Protein AF-A0A8D8TX55-F1 (afdb_monomer_lite)

Organism: NCBI:txid428564

Structure (mmCIF, N/CA/C/O backbone):
data_AF-A0A8D8TX55-F1
#
_entry.id   AF-A0A8D8TX55-F1
#
loop_
_atom_site.group_PDB
_atom_site.id
_atom_site.type_symbol
_atom_site.la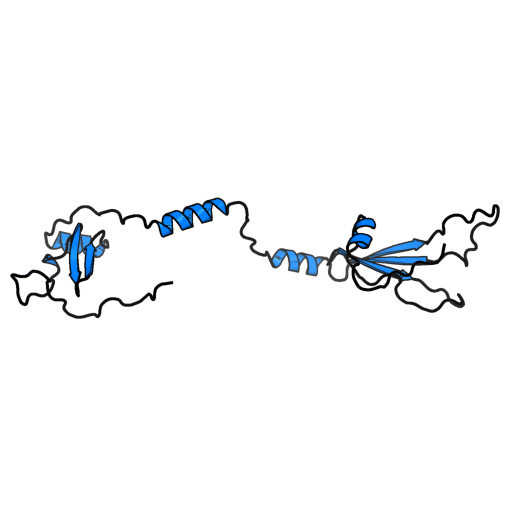bel_atom_id
_atom_site.label_alt_id
_atom_site.label_comp_id
_atom_site.label_asym_id
_atom_site.label_entity_id
_atom_site.label_seq_id
_atom_site.pdbx_PDB_ins_code
_atom_site.Cartn_x
_atom_site.Cartn_y
_atom_site.Cartn_z
_atom_site.occupancy
_atom_site.B_iso_or_equiv
_atom_site.auth_seq_id
_atom_site.auth_comp_id
_atom_site.auth_asym_id
_atom_site.auth_atom_id
_atom_site.pdbx_PDB_model_num
ATOM 1 N N . GLY A 1 1 ? -16.700 5.989 4.194 1.00 79.56 1 GLY A N 1
ATOM 2 C CA . GLY A 1 1 ? -16.398 5.216 5.415 1.00 79.56 1 GLY A CA 1
ATOM 3 C C . GLY A 1 1 ? -17.090 5.863 6.595 1.00 79.56 1 GLY A C 1
ATOM 4 O O . GLY A 1 1 ? -17.276 7.074 6.566 1.00 79.56 1 GLY A O 1
ATOM 5 N N . PHE A 1 2 ? -17.504 5.079 7.589 1.00 86.25 2 PHE A N 1
ATOM 6 C CA . PHE A 1 2 ? -18.161 5.598 8.792 1.00 86.25 2 PHE A CA 1
ATOM 7 C C . PHE A 1 2 ? -17.145 6.231 9.746 1.00 86.25 2 PHE A C 1
ATOM 9 O O . PHE A 1 2 ? -16.002 5.779 9.823 1.00 86.25 2 PHE A O 1
ATOM 16 N N . LYS A 1 3 ? -17.554 7.275 10.476 1.00 86.62 3 LYS A N 1
ATOM 17 C CA . LYS A 1 3 ? -16.728 7.840 11.549 1.00 86.62 3 LYS A CA 1
ATOM 18 C C . LYS A 1 3 ? -16.633 6.815 12.677 1.00 86.62 3 LYS A C 1
ATOM 20 O O . LYS A 1 3 ? -17.645 6.448 13.263 1.00 86.62 3 LYS A O 1
ATOM 25 N N . GLN A 1 4 ? -15.420 6.352 12.945 1.00 91.50 4 GLN A N 1
ATOM 26 C CA . GLN A 1 4 ? -15.113 5.412 14.019 1.00 91.50 4 GLN A CA 1
ATOM 27 C C . GLN A 1 4 ? -14.610 6.168 15.250 1.00 91.50 4 GLN A C 1
ATOM 29 O O . GLN A 1 4 ? -14.110 7.289 15.141 1.00 91.50 4 GLN A O 1
ATOM 34 N N . GLY A 1 5 ? -14.749 5.560 16.426 1.00 91.62 5 GLY A N 1
ATOM 35 C CA . GLY A 1 5 ? -14.304 6.143 17.686 1.00 91.62 5 GLY A CA 1
ATOM 36 C C . GLY A 1 5 ? -15.206 5.762 18.853 1.00 91.62 5 GLY A C 1
ATOM 37 O O . GLY A 1 5 ? -15.910 4.755 18.823 1.00 91.62 5 GLY A O 1
ATOM 38 N N . LYS A 1 6 ? -15.171 6.582 19.903 1.00 90.62 6 LYS A N 1
ATOM 39 C CA . LYS A 1 6 ? -15.904 6.356 21.150 1.00 90.62 6 LYS A CA 1
ATOM 40 C C . LYS A 1 6 ? -17.415 6.523 20.943 1.00 90.62 6 LYS A C 1
ATOM 42 O O . LYS A 1 6 ? -17.880 7.635 20.716 1.00 90.62 6 LYS A O 1
ATOM 47 N N . LEU A 1 7 ? -18.167 5.430 21.076 1.00 89.06 7 LEU A N 1
ATOM 48 C CA . LEU A 1 7 ? -19.631 5.430 20.936 1.00 89.06 7 LEU A CA 1
ATOM 49 C C . LEU A 1 7 ? -20.362 5.813 22.230 1.00 89.06 7 LEU A C 1
ATOM 51 O O . LEU A 1 7 ? -21.424 6.423 22.186 1.00 89.06 7 LEU A O 1
ATOM 55 N N . VAL A 1 8 ? -19.794 5.465 23.388 1.00 91.88 8 VAL A N 1
ATOM 56 C CA . VAL A 1 8 ? -20.434 5.635 24.698 1.00 91.88 8 VAL A CA 1
ATOM 57 C C . VAL A 1 8 ? -19.447 6.261 25.685 1.00 91.88 8 VAL A C 1
ATOM 59 O O . VAL A 1 8 ? -18.265 5.914 25.725 1.00 91.88 8 VAL A O 1
ATOM 62 N N . ASN A 1 9 ? -19.918 7.226 26.481 1.00 92.38 9 ASN A N 1
ATOM 63 C CA . ASN A 1 9 ? -19.120 7.855 27.534 1.00 92.38 9 ASN A CA 1
ATOM 64 C C . ASN A 1 9 ? -18.971 6.952 28.761 1.00 92.38 9 ASN A C 1
ATOM 66 O O . ASN A 1 9 ? -19.901 6.247 29.122 1.00 92.38 9 ASN A O 1
ATOM 70 N N . ARG A 1 10 ? -17.814 7.023 29.433 1.00 93.12 10 ARG A N 1
ATOM 71 C CA . ARG A 1 10 ? -17.554 6.294 30.680 1.00 93.12 10 ARG A CA 1
ATOM 72 C C . ARG A 1 10 ? -18.359 6.922 31.819 1.00 93.12 10 ARG A C 1
ATOM 74 O O . ARG A 1 10 ? -17.868 7.816 32.501 1.00 93.12 10 ARG A O 1
ATOM 81 N N . THR A 1 11 ? -19.590 6.466 32.000 1.00 91.12 11 THR A N 1
ATOM 82 C CA . THR A 1 11 ? -20.495 6.875 33.079 1.00 91.12 11 THR A CA 1
ATOM 83 C C . THR A 1 11 ? -21.317 5.673 33.546 1.00 91.12 11 THR A C 1
ATOM 85 O O . THR A 1 11 ? -21.257 4.597 32.955 1.00 91.12 11 THR A O 1
ATOM 88 N N . LYS A 1 12 ? -22.074 5.819 34.638 1.00 89.44 12 LYS A N 1
ATOM 89 C CA . LYS A 1 12 ? -23.029 4.781 35.035 1.00 89.44 12 LYS A CA 1
ATOM 90 C C . LYS A 1 12 ? -24.217 4.801 34.070 1.00 89.44 12 LYS A C 1
ATOM 92 O O . LYS A 1 12 ? -24.868 5.835 33.920 1.00 89.44 12 LYS A O 1
ATOM 97 N N . HIS A 1 13 ? -24.506 3.667 33.438 1.00 90.00 13 HIS A N 1
ATOM 98 C CA . HIS A 1 13 ? -25.623 3.529 32.503 1.00 90.00 13 HIS A CA 1
ATOM 99 C C . HIS A 1 13 ? -26.835 2.915 33.196 1.00 90.00 13 HIS A C 1
ATOM 101 O O . HIS A 1 13 ? -26.706 1.929 33.923 1.00 90.00 13 HIS A O 1
ATOM 107 N N . ARG A 1 14 ? -28.003 3.529 32.994 1.00 87.88 14 ARG A N 1
ATOM 108 C CA . ARG A 1 14 ? -29.275 3.069 33.562 1.00 87.88 14 ARG A CA 1
ATOM 109 C C . ARG A 1 14 ? -29.808 1.873 32.777 1.00 87.88 14 ARG A C 1
ATOM 111 O O . ARG A 1 14 ? -29.666 1.839 31.554 1.00 87.88 14 ARG A O 1
ATOM 118 N N . LYS A 1 15 ? -30.442 0.930 33.474 1.00 86.06 15 LYS A N 1
ATOM 119 C CA . LYS A 1 15 ? -31.175 -0.177 32.853 1.00 86.06 15 LYS A CA 1
ATOM 120 C C . LYS A 1 15 ? -32.358 0.378 32.051 1.00 86.06 15 LYS A C 1
ATOM 122 O O . LYS A 1 15 ? -32.991 1.348 32.459 1.00 86.06 15 LYS A O 1
ATOM 127 N N . SER A 1 16 ? -32.656 -0.242 30.911 1.00 75.06 16 SER A N 1
ATOM 128 C CA . SER A 1 16 ? -33.752 0.179 30.021 1.00 75.06 16 SER A CA 1
ATOM 129 C C . SER A 1 16 ? -35.121 -0.412 30.402 1.00 75.06 16 SER A C 1
ATOM 131 O O . SER A 1 16 ? -36.105 -0.146 29.714 1.00 75.06 16 SER A O 1
ATOM 133 N N . VAL A 1 17 ? -35.196 -1.259 31.435 1.00 71.31 17 VAL A N 1
ATOM 134 C CA . VAL A 1 17 ? -36.393 -2.062 31.733 1.00 71.31 17 VAL A CA 1
ATOM 135 C C . VAL A 1 17 ? -37.492 -1.187 32.369 1.00 71.31 17 VAL A C 1
ATOM 137 O O . VAL A 1 17 ? -37.215 -0.540 33.380 1.00 71.31 17 VAL A O 1
ATOM 140 N N . PRO A 1 18 ? -38.739 -1.195 31.847 1.00 57.41 18 PRO A N 1
ATOM 141 C CA . PRO A 1 18 ? -39.800 -0.253 32.242 1.00 57.41 18 PRO A CA 1
ATOM 142 C C . PRO A 1 18 ? -40.268 -0.304 33.707 1.00 57.41 18 PRO A C 1
ATOM 144 O O . PRO A 1 18 ? -40.931 0.626 34.149 1.00 57.41 18 PRO A O 1
ATOM 147 N N . ASN A 1 19 ? -39.930 -1.356 34.464 1.00 57.16 19 ASN A N 1
ATOM 148 C CA . ASN A 1 19 ? -40.415 -1.566 35.838 1.00 57.16 19 ASN A CA 1
ATOM 149 C C . ASN A 1 19 ? -39.347 -1.372 36.932 1.00 57.16 19 ASN A C 1
ATOM 151 O O . ASN A 1 19 ? -39.650 -1.538 38.108 1.00 57.16 19 ASN A O 1
ATOM 155 N N . LEU A 1 20 ? -38.112 -1.001 36.574 1.00 57.12 20 LEU A N 1
ATOM 156 C CA . LEU A 1 20 ? -37.026 -0.712 37.522 1.00 57.12 20 LEU A CA 1
ATOM 157 C C . LEU A 1 20 ? -36.481 0.692 37.249 1.00 57.12 20 LEU A C 1
ATOM 159 O O . LEU A 1 20 ? -35.351 0.879 36.791 1.00 57.12 20 LEU A O 1
ATOM 163 N N . TYR A 1 21 ? -37.319 1.700 37.493 1.00 52.91 21 TYR A N 1
ATOM 164 C CA . TYR A 1 21 ? -36.906 3.098 37.436 1.00 52.91 21 TYR A CA 1
ATOM 165 C C . TYR A 1 21 ? -35.776 3.343 38.448 1.00 52.91 21 TYR A C 1
ATOM 167 O O . TYR A 1 21 ? -36.023 3.485 39.640 1.00 52.91 21 TYR A O 1
ATOM 175 N N . GLY A 1 22 ? -34.531 3.419 37.966 1.00 60.38 22 GLY A N 1
ATOM 176 C CA . GLY A 1 22 ? -33.403 3.951 38.741 1.00 60.38 22 GLY A CA 1
ATOM 177 C C . GLY A 1 22 ? -32.206 3.028 38.966 1.00 60.38 22 GLY A C 1
ATOM 178 O O . GLY A 1 22 ? -31.224 3.492 39.543 1.00 60.38 22 GLY A O 1
ATOM 179 N N . GLU A 1 23 ? -32.212 1.782 38.488 1.00 80.44 23 GLU A N 1
ATOM 180 C CA . GLU A 1 23 ? -31.036 0.917 38.638 1.00 80.44 23 GLU A CA 1
ATOM 181 C C . GLU A 1 23 ? -30.006 1.106 37.517 1.00 80.44 23 GLU A C 1
ATOM 183 O O . GLU A 1 23 ? -30.334 1.283 36.339 1.00 80.44 23 GLU A O 1
ATOM 188 N N . TYR A 1 24 ? -28.730 1.055 37.893 1.00 88.31 24 TYR A N 1
ATOM 189 C CA . TYR A 1 24 ? -27.605 1.011 36.962 1.00 88.31 24 TYR A CA 1
ATOM 190 C C . TYR A 1 24 ? -27.236 -0.442 36.651 1.00 88.31 24 TYR A C 1
ATOM 192 O O . TYR A 1 24 ? -27.449 -1.321 37.487 1.00 88.31 24 TYR A O 1
ATOM 200 N N . TYR A 1 25 ? -26.659 -0.699 35.475 1.00 89.19 25 TYR A N 1
ATOM 201 C CA . TYR A 1 25 ? -26.111 -2.024 35.172 1.00 89.19 25 TYR A CA 1
ATOM 202 C C . TYR A 1 25 ? -25.027 -2.406 36.182 1.00 89.19 25 TYR A C 1
ATOM 204 O O . TYR A 1 25 ? -24.110 -1.628 36.459 1.00 89.19 25 TYR A O 1
ATOM 212 N N . THR A 1 26 ? -25.134 -3.621 36.705 1.00 89.19 26 THR A N 1
ATOM 213 C CA . THR A 1 26 ? -24.133 -4.265 37.554 1.00 89.19 26 THR A CA 1
ATOM 214 C C 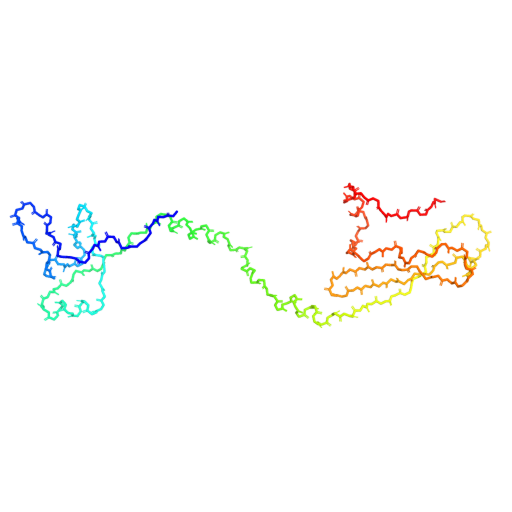. THR A 1 26 ? -23.553 -5.466 36.813 1.00 89.19 26 THR A C 1
ATOM 216 O O . THR A 1 26 ? -24.157 -5.979 35.877 1.00 89.19 26 THR A O 1
ATOM 219 N N . TRP A 1 27 ? -22.387 -5.953 37.237 1.00 88.44 27 TRP A N 1
ATOM 220 C CA . TRP A 1 27 ? -21.760 -7.150 36.660 1.00 88.44 27 TRP A CA 1
ATOM 221 C C . TRP A 1 27 ? -22.673 -8.389 36.684 1.00 88.44 27 TRP A C 1
ATOM 223 O O . TRP A 1 27 ? -22.563 -9.231 35.805 1.00 88.44 27 TRP A O 1
ATOM 233 N N . LYS A 1 28 ? -23.612 -8.467 37.638 1.00 88.06 28 LYS A N 1
ATOM 234 C CA . LYS A 1 28 ? -24.623 -9.535 37.734 1.00 88.06 28 LYS A CA 1
ATOM 235 C C . LYS A 1 28 ? -25.652 -9.521 36.600 1.00 88.06 28 LYS A C 1
ATOM 237 O O . LYS A 1 28 ? -26.293 -10.534 36.361 1.00 88.06 28 LYS A O 1
ATOM 242 N N . ASP A 1 29 ? -25.826 -8.383 35.931 1.00 87.38 29 ASP A N 1
ATOM 243 C CA . ASP A 1 29 ? -26.783 -8.222 34.832 1.00 87.38 29 ASP A CA 1
ATOM 244 C C . ASP A 1 29 ? -26.166 -8.578 33.463 1.00 87.38 29 ASP A C 1
ATOM 246 O O . ASP A 1 29 ? -26.820 -8.415 32.433 1.00 87.38 29 ASP A O 1
ATOM 250 N N . LEU A 1 30 ? -24.895 -8.999 33.428 1.00 91.25 30 LEU A N 1
ATOM 251 C CA . LEU A 1 30 ? -24.135 -9.246 32.205 1.00 91.25 30 LEU A CA 1
ATOM 252 C C . LEU A 1 30 ? -23.805 -10.738 32.085 1.00 91.25 30 LEU A C 1
ATOM 254 O O . LEU A 1 30 ? -23.113 -11.295 32.932 1.00 91.25 30 LEU A O 1
ATOM 258 N N . ASN A 1 31 ? -24.262 -11.365 31.003 1.00 92.44 31 ASN A N 1
ATOM 259 C CA . ASN A 1 31 ? -23.900 -12.732 30.628 1.00 92.44 31 ASN A CA 1
ATOM 260 C C . ASN A 1 31 ? -23.810 -12.841 29.093 1.00 92.44 31 ASN A C 1
ATOM 262 O O . ASN A 1 31 ? -24.335 -11.990 28.371 1.00 92.44 31 ASN A O 1
ATOM 266 N N . LEU A 1 32 ? -23.145 -13.875 28.585 1.00 93.69 32 LEU A N 1
ATOM 267 C CA . LEU A 1 32 ? -23.086 -14.177 27.155 1.00 93.69 32 LEU A CA 1
ATOM 268 C C . LEU A 1 32 ? -24.491 -14.489 26.608 1.00 93.69 32 LEU A C 1
ATOM 270 O O . LEU A 1 32 ? -25.353 -15.012 27.316 1.00 93.69 32 LEU A O 1
ATOM 274 N N . GLY A 1 33 ? -24.760 -14.090 25.367 1.00 90.06 33 GLY A N 1
ATOM 275 C CA . GLY A 1 33 ? -26.073 -14.204 24.723 1.00 90.06 33 GLY A CA 1
ATOM 276 C C . GLY A 1 33 ? -27.131 -13.206 25.218 1.00 90.06 33 GLY A C 1
ATOM 277 O O . GLY A 1 33 ? -28.236 -13.164 24.678 1.00 90.06 33 GLY A O 1
ATOM 278 N N . MET A 1 34 ? -26.821 -12.370 26.218 1.00 91.06 34 MET A N 1
ATOM 279 C CA . MET A 1 34 ? -27.742 -11.339 26.705 1.00 91.06 34 MET A CA 1
ATOM 280 C C . MET A 1 34 ? -27.628 -10.024 25.934 1.00 91.06 34 MET A C 1
ATOM 282 O O . MET A 1 34 ? -26.595 -9.682 25.354 1.00 91.06 34 MET A O 1
ATOM 286 N N . ASP A 1 35 ? -28.719 -9.261 25.980 1.00 92.50 35 ASP A N 1
ATOM 287 C CA . ASP A 1 35 ? -28.854 -7.970 25.325 1.00 92.50 35 ASP A CA 1
ATOM 288 C C . ASP A 1 35 ? -28.789 -6.816 26.335 1.00 92.50 35 ASP A C 1
ATOM 290 O O . ASP A 1 35 ? -29.629 -6.699 27.227 1.00 92.50 35 ASP A O 1
ATOM 294 N N . VAL A 1 36 ? -27.819 -5.920 26.157 1.00 92.06 36 VAL A N 1
ATOM 295 C CA . VAL A 1 36 ? -27.642 -4.704 26.957 1.00 92.06 36 VAL A CA 1
ATOM 296 C C . VAL A 1 36 ? -28.114 -3.508 26.143 1.00 92.06 36 VAL A C 1
ATOM 298 O O . VAL A 1 36 ? -27.619 -3.257 25.048 1.00 92.06 36 VAL A O 1
ATOM 301 N N . VAL A 1 37 ? -29.063 -2.736 26.669 1.00 91.31 37 VAL A N 1
ATOM 302 C CA . VAL A 1 37 ? -29.582 -1.543 25.984 1.00 91.31 37 VAL A CA 1
ATOM 303 C C . VAL A 1 37 ? -28.997 -0.288 26.621 1.00 91.31 37 VAL A C 1
ATOM 305 O O . VAL A 1 37 ? -29.197 -0.048 27.814 1.00 91.31 37 VAL A O 1
ATOM 308 N N . ILE A 1 38 ? -28.292 0.520 25.828 1.00 91.12 38 ILE A N 1
ATOM 309 C CA . ILE A 1 38 ? -27.689 1.791 26.252 1.00 91.12 38 ILE A CA 1
ATOM 310 C C . ILE A 1 38 ? -28.097 2.869 25.247 1.00 91.12 38 ILE A C 1
ATOM 312 O O . ILE A 1 38 ? -27.871 2.721 24.050 1.00 91.12 38 ILE A O 1
ATOM 316 N N . TYR A 1 39 ? -28.718 3.951 25.728 1.00 88.56 39 TYR A N 1
ATOM 317 C CA . TYR A 1 39 ? -29.226 5.054 24.894 1.00 88.56 39 TYR A CA 1
ATOM 318 C C . TYR A 1 39 ? -30.110 4.597 23.712 1.00 88.56 39 TYR A C 1
ATOM 320 O O . TYR A 1 39 ? -30.045 5.161 22.625 1.00 88.56 39 TYR A O 1
ATOM 328 N N . GLY A 1 40 ? -30.925 3.555 23.917 1.00 86.25 40 GLY A N 1
ATOM 329 C CA . GLY A 1 40 ? -31.816 3.000 22.889 1.00 86.25 40 GLY A CA 1
ATOM 330 C C . GLY A 1 40 ? -31.135 2.081 21.868 1.00 86.25 40 GLY A C 1
ATOM 331 O O . GLY A 1 40 ? -31.822 1.484 21.045 1.00 86.25 40 GLY A O 1
ATOM 332 N N . VAL A 1 41 ? -29.811 1.914 21.937 1.00 90.56 41 VAL A N 1
ATOM 333 C CA . VAL A 1 41 ? -29.066 0.956 21.113 1.00 90.56 41 VAL A CA 1
ATOM 334 C C . VAL A 1 41 ? -28.925 -0.359 21.872 1.00 90.56 41 VAL A C 1
ATOM 336 O O . VAL A 1 41 ? -28.531 -0.374 23.039 1.00 90.56 41 VAL A O 1
ATOM 339 N N . LYS A 1 42 ? -29.261 -1.461 21.201 1.00 93.06 42 LYS A N 1
ATOM 340 C CA . LYS A 1 42 ? -29.215 -2.823 21.736 1.00 93.06 42 LYS A CA 1
ATOM 341 C C . LYS A 1 42 ? -27.881 -3.483 21.372 1.00 93.06 42 LYS A C 1
ATOM 343 O O . LYS A 1 42 ? -27.570 -3.626 20.194 1.00 93.06 42 LYS A O 1
ATOM 348 N N . TYR A 1 43 ? -27.116 -3.882 22.380 1.00 93.06 43 TYR A N 1
ATOM 349 C CA . TYR A 1 43 ? -25.825 -4.552 22.250 1.00 93.06 43 TYR A CA 1
ATOM 350 C C . TYR A 1 43 ? -25.958 -6.012 22.685 1.00 93.06 43 TYR A C 1
ATOM 352 O O . TYR A 1 43 ? -26.266 -6.276 23.845 1.00 93.06 43 TYR A O 1
ATOM 360 N N . ARG A 1 44 ? -25.707 -6.951 21.770 1.00 94.25 44 ARG A N 1
ATOM 361 C CA . ARG A 1 44 ? -25.629 -8.384 22.079 1.00 94.25 44 ARG A CA 1
ATOM 362 C C . ARG A 1 44 ? -24.229 -8.722 22.587 1.00 94.25 44 ARG A C 1
ATOM 364 O O . ARG A 1 44 ? -23.242 -8.395 21.931 1.00 94.25 44 ARG A O 1
ATOM 371 N N . LEU A 1 45 ? -24.139 -9.376 23.740 1.00 94.69 45 LEU A N 1
ATOM 372 C CA . LEU A 1 45 ? -22.874 -9.856 24.294 1.00 94.69 45 LEU A CA 1
ATOM 373 C C . LEU A 1 45 ? -22.530 -11.231 23.703 1.00 94.69 45 LEU A C 1
ATOM 375 O O . LEU A 1 45 ? -23.044 -12.244 24.161 1.00 94.69 45 LEU A O 1
ATOM 379 N N . CYS A 1 46 ? -21.680 -11.273 22.676 1.00 94.44 46 CYS A N 1
ATOM 380 C CA . CYS A 1 46 ? -21.341 -12.519 21.970 1.00 94.44 46 CYS A CA 1
ATOM 381 C C . CYS A 1 46 ? -20.220 -13.329 22.646 1.00 94.44 46 CYS A C 1
ATOM 383 O O . CYS A 1 46 ? -20.307 -14.552 22.733 1.00 94.44 46 CYS A O 1
ATOM 385 N N . SER A 1 47 ? -19.172 -12.652 23.127 1.00 94.88 47 SER A N 1
ATOM 386 C CA . SER A 1 47 ? -17.990 -13.266 23.746 1.00 94.88 47 SER A CA 1
ATOM 387 C C . SER A 1 47 ? -17.410 -12.376 24.851 1.00 94.88 47 SER A C 1
ATOM 389 O O . SER A 1 47 ? -17.745 -11.192 24.961 1.00 94.88 47 SER A O 1
ATOM 391 N N . CYS A 1 48 ? -16.553 -12.949 25.695 1.00 93.62 48 CYS A N 1
ATOM 392 C CA . CYS A 1 48 ? -15.841 -12.234 26.752 1.00 93.62 48 CYS A CA 1
ATOM 393 C C . CYS A 1 48 ? -14.369 -12.654 26.791 1.00 93.62 48 CYS A C 1
ATOM 395 O O . CYS A 1 48 ? -14.014 -13.741 26.342 1.00 93.62 48 CYS A O 1
ATOM 397 N N . ASP A 1 49 ? -13.520 -11.799 27.358 1.00 95.31 49 ASP A N 1
ATOM 398 C CA . ASP A 1 49 ? -12.108 -12.116 27.577 1.00 95.31 49 ASP A CA 1
ATOM 399 C C . ASP A 1 49 ? -11.936 -13.171 28.689 1.00 95.31 49 ASP A C 1
ATOM 401 O O . ASP A 1 49 ? -12.812 -13.352 29.545 1.00 95.31 49 ASP A O 1
ATOM 405 N N . GLN A 1 50 ? -10.789 -13.850 28.698 1.00 95.38 50 GLN A N 1
ATOM 406 C CA . GLN A 1 50 ? -10.464 -14.922 29.636 1.00 95.38 50 GLN A CA 1
ATOM 407 C C . GLN A 1 50 ? -10.542 -14.452 31.094 1.00 95.38 50 GLN A C 1
ATOM 409 O O . GLN A 1 50 ? -11.162 -15.117 31.922 1.00 95.38 50 GLN A O 1
ATOM 414 N N . TYR A 1 51 ? -9.994 -13.273 31.399 1.00 95.75 51 TYR A N 1
ATOM 415 C CA . TYR A 1 51 ? -10.055 -12.703 32.747 1.00 95.75 51 TYR A CA 1
ATOM 416 C C . TYR A 1 51 ? -11.501 -12.536 33.238 1.00 95.75 51 TYR A C 1
ATOM 418 O O . TYR A 1 51 ? -11.831 -12.870 34.375 1.00 95.75 51 TYR A O 1
ATOM 426 N N . THR A 1 52 ? -12.387 -12.032 32.374 1.00 93.62 52 THR A N 1
ATOM 427 C CA . THR A 1 52 ? -13.800 -11.829 32.718 1.00 93.62 52 THR A CA 1
ATOM 428 C C . THR A 1 52 ? -14.503 -13.157 32.964 1.00 93.62 52 THR A C 1
ATOM 430 O O . THR A 1 52 ? -15.301 -13.249 33.896 1.00 93.62 52 THR A O 1
ATOM 433 N N . ARG A 1 53 ? -14.176 -14.184 32.171 1.00 94.25 53 ARG A N 1
ATOM 434 C CA . ARG A 1 53 ? -14.684 -15.544 32.363 1.00 94.25 53 ARG A CA 1
ATOM 435 C C . ARG A 1 53 ? -14.318 -16.086 33.737 1.00 94.25 53 ARG A C 1
ATOM 437 O O . ARG A 1 53 ? -15.207 -16.441 34.500 1.00 94.25 53 ARG A O 1
ATOM 444 N N . GLU A 1 54 ? -13.034 -16.079 34.071 1.00 95.00 54 GLU A N 1
ATOM 445 C CA . GLU A 1 54 ? -12.537 -16.579 35.355 1.00 95.00 54 GLU A CA 1
ATOM 446 C C . GLU A 1 54 ? -13.122 -15.796 36.539 1.00 95.00 54 GLU A C 1
ATOM 448 O O . GLU A 1 54 ? -13.559 -16.391 37.524 1.00 95.00 54 GLU A O 1
ATOM 453 N N . TYR A 1 55 ? -13.203 -14.465 36.426 1.00 94.25 55 TYR A N 1
ATOM 454 C CA . TYR A 1 55 ? -13.775 -13.609 37.463 1.00 94.25 55 TYR A CA 1
ATOM 455 C C . TYR A 1 55 ? -15.250 -13.931 37.730 1.00 94.25 55 TYR A C 1
ATOM 457 O O . TYR A 1 55 ? -15.638 -14.120 38.883 1.00 94.25 55 TYR A O 1
ATOM 465 N N . LEU A 1 56 ? -16.073 -14.039 36.685 1.00 93.25 56 LEU A N 1
ATOM 466 C CA . LEU A 1 56 ? -17.497 -14.346 36.832 1.00 93.25 56 LEU A CA 1
ATOM 467 C C . LEU A 1 56 ? -17.719 -15.760 37.380 1.00 93.25 56 LEU A C 1
ATOM 469 O O . LEU A 1 56 ? -18.510 -15.927 38.308 1.00 93.25 56 LEU A O 1
ATOM 473 N N . THR A 1 57 ? -16.951 -16.745 36.909 1.00 92.62 57 THR A N 1
ATOM 474 C CA . THR A 1 57 ? -16.985 -18.110 37.451 1.00 92.62 57 THR A CA 1
ATOM 475 C C . THR A 1 57 ? -16.570 -18.146 38.926 1.00 92.62 57 THR A C 1
ATOM 477 O O . THR A 1 57 ? -17.215 -18.823 39.722 1.00 92.62 57 THR A O 1
ATOM 480 N N . SER A 1 58 ? -15.562 -17.364 39.337 1.00 94.31 58 SER A N 1
ATOM 481 C CA . SER A 1 58 ? -15.138 -17.275 40.747 1.00 94.31 58 SER A CA 1
ATOM 482 C C . SER A 1 58 ? -16.214 -16.692 41.671 1.00 94.31 58 SER A C 1
ATOM 484 O O . SER A 1 58 ? -16.249 -16.999 42.861 1.00 94.31 58 SER A O 1
ATOM 486 N N . LEU A 1 59 ? -17.117 -15.880 41.117 1.00 92.06 59 LEU A N 1
ATOM 487 C CA . LEU A 1 59 ? -18.267 -15.310 41.816 1.00 92.06 59 LEU A CA 1
ATOM 488 C C . LEU A 1 59 ? -19.510 -16.214 41.763 1.00 92.06 59 LEU A C 1
ATOM 490 O O . LEU A 1 59 ? -20.563 -15.816 42.265 1.00 92.06 59 LEU A O 1
ATOM 494 N N . GLY A 1 60 ? -19.400 -17.407 41.169 1.00 91.25 60 GLY A N 1
ATOM 495 C CA . GLY A 1 60 ? -20.493 -18.368 41.034 1.00 91.25 60 GLY A CA 1
ATOM 496 C C . GLY A 1 60 ? -21.475 -18.051 39.904 1.00 91.25 60 GLY A C 1
ATOM 497 O O . GLY A 1 60 ? -22.621 -18.486 39.966 1.00 91.25 60 GLY A O 1
ATOM 498 N N . VAL A 1 61 ? -21.068 -17.265 38.900 1.00 90.56 61 VAL A N 1
ATOM 499 C CA . VAL A 1 61 ? -21.873 -17.017 37.695 1.00 90.56 61 VAL A CA 1
ATOM 500 C C . VAL A 1 61 ? -21.488 -18.015 36.609 1.00 90.56 61 VAL A C 1
ATOM 502 O O . VAL A 1 61 ? -20.363 -17.989 36.103 1.00 90.56 61 VAL A O 1
ATOM 505 N N . ASP A 1 62 ? -22.451 -18.843 36.209 1.00 89.81 62 ASP A N 1
ATOM 506 C CA . ASP A 1 62 ? -22.311 -19.720 35.051 1.00 89.81 62 ASP A CA 1
ATOM 507 C C . ASP A 1 62 ? -22.522 -18.925 33.757 1.00 89.81 62 ASP A C 1
ATOM 509 O O . ASP A 1 62 ? -23.582 -18.338 33.505 1.00 89.81 62 ASP A O 1
ATOM 513 N N . LEU A 1 63 ? -21.473 -18.880 32.936 1.00 89.62 63 LEU A N 1
ATOM 514 C CA . LEU A 1 63 ? -21.504 -18.197 31.650 1.00 89.62 63 LEU A CA 1
ATOM 515 C C . LEU A 1 63 ? -22.183 -19.055 30.585 1.00 89.62 63 LEU A C 1
ATOM 517 O O . LEU A 1 63 ? -21.926 -20.253 30.474 1.00 89.62 63 LEU A O 1
ATOM 521 N N . ASN A 1 64 ? -23.010 -18.412 29.762 1.00 91.62 64 ASN A N 1
ATOM 522 C CA . ASN A 1 64 ? -23.605 -19.060 28.596 1.00 91.62 64 ASN A CA 1
ATOM 523 C C . ASN A 1 64 ? -22.544 -19.384 27.528 1.00 91.62 64 ASN A C 1
ATOM 525 O O . ASN A 1 64 ? -21.407 -18.914 27.580 1.00 91.62 64 ASN A O 1
ATOM 529 N N . HIS A 1 65 ? -22.929 -20.183 26.532 1.00 89.88 65 HIS A N 1
ATOM 530 C CA . HIS A 1 65 ? -22.071 -20.469 25.384 1.00 89.88 65 HIS A CA 1
ATOM 531 C C . HIS A 1 65 ? -21.817 -19.205 24.549 1.00 89.88 65 HIS A C 1
ATOM 533 O O . HIS A 1 65 ? -22.668 -18.320 24.462 1.00 89.88 65 HIS A O 1
ATOM 539 N N . GLU A 1 66 ? -20.637 -19.125 23.933 1.00 92.31 66 GLU A N 1
ATOM 540 C CA . GLU A 1 66 ? -20.301 -18.030 23.022 1.00 92.31 66 GLU A CA 1
ATOM 541 C C . GLU A 1 66 ? -21.176 -18.090 21.766 1.00 92.31 66 GLU A C 1
ATOM 543 O O . GLU A 1 66 ? -21.336 -19.148 21.152 1.00 92.31 66 GLU A O 1
ATOM 548 N N . GLU A 1 67 ? -21.718 -16.940 21.367 1.00 91.75 67 GLU A N 1
ATOM 549 C CA . GLU A 1 67 ? -22.473 -16.812 20.122 1.00 91.75 67 GLU A CA 1
ATOM 550 C C . GLU A 1 67 ? -21.535 -16.350 18.995 1.00 91.75 67 GLU A C 1
ATOM 552 O O . GLU A 1 67 ? -20.777 -15.389 19.181 1.00 91.75 67 GLU A O 1
ATOM 557 N N . PRO A 1 68 ? -21.571 -16.983 17.808 1.00 92.06 68 PRO A N 1
ATOM 558 C CA . PRO A 1 68 ? -20.765 -16.536 16.683 1.00 92.06 68 PRO A CA 1
ATOM 559 C C . PRO A 1 68 ? -21.231 -15.158 16.207 1.00 92.06 68 PRO A C 1
ATOM 561 O O . PRO A 1 68 ? -22.427 -14.885 16.085 1.00 92.06 68 PRO A O 1
ATOM 564 N N . ILE A 1 69 ? -20.270 -14.289 15.896 1.00 90.31 69 ILE A N 1
ATOM 565 C CA . ILE A 1 69 ? -20.556 -12.977 15.314 1.00 90.31 69 ILE A CA 1
ATOM 566 C C . ILE A 1 69 ? -21.163 -13.200 13.917 1.00 90.31 69 ILE A C 1
ATOM 568 O O . ILE A 1 69 ? -20.595 -13.965 13.131 1.00 90.31 69 ILE A O 1
ATOM 572 N N . PRO A 1 70 ? -22.300 -12.562 13.579 1.00 90.62 70 PRO A N 1
ATOM 573 C CA . PRO A 1 70 ? -22.891 -12.695 12.255 1.00 90.62 70 PRO A CA 1
ATOM 574 C C . PRO A 1 70 ? -21.942 -12.142 11.189 1.00 90.62 70 PRO A C 1
ATOM 576 O O . PRO A 1 70 ? -21.351 -11.075 11.357 1.00 90.62 70 PRO A O 1
ATOM 579 N N . GLN A 1 71 ? -21.814 -12.864 10.077 1.00 89.25 71 GLN A N 1
ATOM 580 C C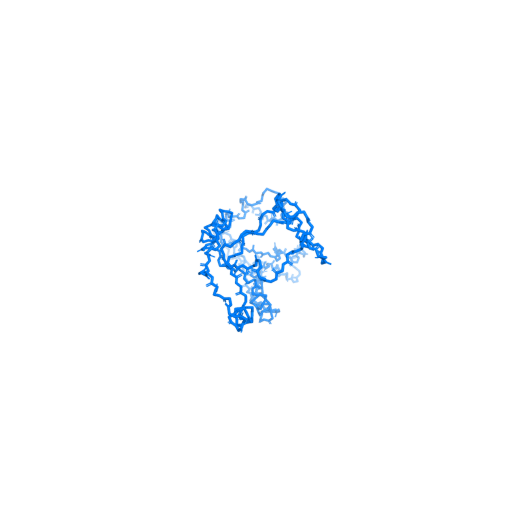A . GLN A 1 71 ? -20.957 -12.448 8.973 1.00 89.25 71 GLN A CA 1
ATOM 581 C C . GLN A 1 71 ? -21.537 -11.210 8.277 1.00 89.25 71 GLN A C 1
ATOM 583 O O . GLN A 1 71 ? -22.688 -11.220 7.838 1.00 89.25 71 GLN A O 1
ATOM 588 N N . ASP A 1 72 ? -20.731 -10.156 8.140 1.00 89.25 72 ASP A N 1
ATOM 589 C CA . ASP A 1 72 ? -21.117 -8.954 7.399 1.00 89.25 72 ASP A CA 1
ATOM 590 C C . ASP A 1 72 ? -21.141 -9.257 5.882 1.00 89.25 72 ASP A C 1
ATOM 592 O O . ASP A 1 72 ? -20.117 -9.680 5.325 1.00 89.25 72 ASP A O 1
ATOM 596 N N . PRO A 1 73 ? -22.266 -9.020 5.173 1.00 91.62 73 PRO A N 1
ATOM 597 C CA . PRO A 1 73 ? -22.342 -9.167 3.719 1.00 91.62 73 PRO A CA 1
ATOM 598 C C . PRO A 1 73 ? -21.253 -8.391 2.967 1.00 91.62 73 PRO A C 1
ATOM 600 O O . PRO A 1 73 ? -20.725 -8.870 1.963 1.00 91.62 73 PRO A O 1
ATOM 603 N N . TYR A 1 74 ? -20.885 -7.205 3.455 1.00 88.31 74 TYR A N 1
ATOM 604 C CA . TYR A 1 74 ? -19.834 -6.387 2.860 1.00 88.31 74 TYR A CA 1
ATOM 605 C C . TYR A 1 74 ? -18.451 -7.024 3.027 1.00 88.31 74 TYR A C 1
ATOM 607 O O . TYR A 1 74 ? -17.632 -6.990 2.104 1.00 88.31 74 TYR A O 1
ATOM 615 N N . GLU A 1 75 ? -18.179 -7.633 4.181 1.00 86.19 75 GLU A N 1
ATOM 616 C CA . GLU A 1 75 ? -16.930 -8.352 4.428 1.00 86.19 75 GLU A CA 1
ATOM 617 C C . GLU A 1 75 ? -16.828 -9.601 3.545 1.00 86.19 75 GLU A C 1
ATOM 619 O O . GLU A 1 75 ? -15.802 -9.805 2.889 1.00 86.19 75 GLU A O 1
ATOM 624 N N . ALA A 1 76 ? -17.918 -10.367 3.432 1.00 87.31 76 ALA A N 1
ATOM 625 C CA . ALA A 1 76 ? -18.013 -11.507 2.523 1.00 87.31 76 ALA A CA 1
ATOM 626 C C . ALA A 1 76 ? -17.754 -11.094 1.062 1.00 87.31 76 ALA A C 1
ATOM 628 O O . ALA A 1 76 ? -16.932 -11.706 0.375 1.00 87.31 76 ALA A O 1
ATOM 629 N N . GLN A 1 77 ? -18.381 -10.005 0.602 1.00 88.19 77 GLN A N 1
ATOM 630 C CA . GLN A 1 77 ? -18.194 -9.485 -0.754 1.00 88.19 77 GLN A CA 1
ATOM 631 C C . GLN A 1 77 ? -16.762 -8.980 -0.990 1.00 88.19 77 GLN A C 1
ATOM 633 O O . GLN A 1 77 ? -16.183 -9.224 -2.051 1.00 88.19 77 GLN A O 1
ATOM 638 N N . ARG A 1 78 ? -16.150 -8.299 -0.012 1.00 86.62 78 ARG A N 1
ATOM 639 C CA . ARG A 1 78 ? -14.746 -7.864 -0.101 1.00 86.62 78 ARG A CA 1
ATOM 640 C C . ARG A 1 78 ? -13.781 -9.038 -0.195 1.00 86.62 78 ARG A C 1
ATOM 642 O O . ARG A 1 78 ? -12.841 -8.959 -0.984 1.00 86.62 78 ARG A O 1
ATOM 649 N N . LEU A 1 79 ? -13.989 -10.090 0.594 1.00 84.62 79 LEU A N 1
ATOM 650 C CA . LEU A 1 79 ? -13.164 -11.298 0.564 1.00 84.62 79 LEU A CA 1
ATOM 651 C C . LEU A 1 79 ? -13.310 -12.034 -0.771 1.00 84.62 79 LEU A C 1
ATOM 653 O O . LEU A 1 79 ? -12.295 -12.382 -1.370 1.00 84.62 79 LEU A O 1
ATOM 657 N N . ALA A 1 80 ? -14.534 -12.184 -1.283 1.00 83.12 80 ALA A N 1
ATOM 658 C CA . ALA A 1 80 ? -14.786 -12.776 -2.597 1.00 83.12 80 ALA A CA 1
ATOM 659 C C . ALA A 1 80 ? -14.103 -11.976 -3.720 1.00 83.12 80 ALA A C 1
ATOM 661 O O . ALA A 1 80 ? -13.369 -12.532 -4.538 1.00 83.12 80 ALA A O 1
ATOM 662 N N . ASN A 1 81 ? -14.249 -10.647 -3.710 1.00 78.75 81 ASN A N 1
ATOM 663 C CA . ASN A 1 81 ? -13.567 -9.779 -4.667 1.00 78.75 81 ASN A CA 1
ATOM 664 C C . ASN A 1 81 ? -12.044 -9.906 -4.551 1.00 78.75 81 ASN A C 1
ATOM 666 O O . ASN A 1 81 ? -11.377 -10.008 -5.573 1.00 78.75 81 ASN A O 1
ATOM 670 N N . ALA A 1 82 ? -11.491 -9.955 -3.334 1.00 71.25 82 ALA A N 1
ATOM 671 C CA . ALA A 1 82 ? -10.058 -10.137 -3.101 1.00 71.25 82 ALA A CA 1
ATOM 672 C C . ALA A 1 82 ? -9.539 -11.499 -3.595 1.00 71.25 82 ALA A C 1
ATOM 674 O O . ALA A 1 82 ? -8.432 -11.566 -4.131 1.00 71.25 82 ALA A O 1
ATOM 675 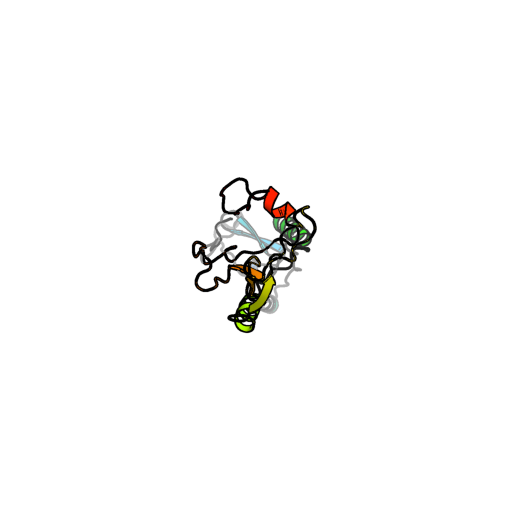N N . GLN A 1 83 ? -10.334 -12.564 -3.462 1.00 61.66 83 GLN A N 1
ATOM 676 C CA . GLN A 1 83 ? -10.013 -13.890 -3.993 1.00 61.66 83 GLN A CA 1
ATOM 677 C C . GLN A 1 83 ? -9.968 -13.884 -5.525 1.00 61.66 83 GLN A C 1
ATOM 679 O O . GLN A 1 83 ? -9.040 -14.446 -6.096 1.00 61.66 83 GLN A O 1
ATOM 684 N N . HIS A 1 84 ? -10.859 -13.156 -6.203 1.00 56.06 84 HIS A N 1
ATOM 685 C CA . HIS A 1 84 ? -10.790 -12.966 -7.659 1.00 56.06 84 HIS A CA 1
ATOM 686 C C . HIS A 1 84 ? -9.637 -12.054 -8.129 1.00 56.06 84 HIS A C 1
ATOM 688 O O . HIS A 1 84 ? -9.343 -12.017 -9.322 1.00 56.06 84 HIS A O 1
ATOM 694 N N . VAL A 1 85 ? -8.919 -11.375 -7.221 1.00 54.62 85 VAL A N 1
ATOM 695 C CA . VAL A 1 85 ? -7.675 -10.636 -7.537 1.00 54.62 85 VAL A CA 1
ATOM 696 C C . VAL A 1 85 ? -6.419 -11.531 -7.426 1.00 54.62 85 VAL A C 1
ATOM 698 O O . VAL A 1 85 ? -5.286 -11.042 -7.461 1.00 54.62 85 VAL A O 1
ATOM 701 N N . THR A 1 86 ? -6.558 -12.864 -7.361 1.00 49.78 86 THR A N 1
ATOM 702 C CA . THR A 1 86 ? -5.419 -13.816 -7.381 1.00 49.78 86 THR A CA 1
ATOM 703 C C . THR A 1 86 ? -4.820 -14.073 -8.772 1.00 49.78 86 THR A C 1
ATOM 705 O O . THR A 1 86 ? -4.407 -15.177 -9.110 1.00 49.78 86 THR A O 1
ATOM 708 N N . SER A 1 87 ? -4.633 -13.011 -9.555 1.00 52.94 87 SER A N 1
ATOM 709 C CA . SER A 1 87 ? -3.609 -12.971 -10.609 1.00 52.94 87 SER A CA 1
ATOM 710 C C . SER A 1 87 ? -3.039 -11.568 -10.826 1.00 52.94 87 SER A C 1
ATOM 712 O O . SER A 1 87 ? -2.573 -11.226 -11.908 1.00 52.94 87 SER A O 1
ATOM 714 N N . THR A 1 88 ? -3.016 -10.739 -9.788 1.00 53.19 88 THR A N 1
ATOM 715 C CA . THR A 1 88 ? -2.022 -9.669 -9.706 1.00 53.19 88 THR A CA 1
ATOM 716 C C . THR A 1 88 ? -1.202 -9.940 -8.472 1.00 53.19 88 THR A C 1
ATOM 718 O O . THR A 1 88 ? -1.549 -9.527 -7.368 1.00 53.19 88 THR A O 1
ATOM 721 N N . THR A 1 89 ? -0.113 -10.688 -8.671 1.00 52.88 89 THR A N 1
ATOM 722 C CA . THR A 1 89 ? 1.027 -10.742 -7.756 1.00 52.88 89 THR A CA 1
ATOM 723 C C . THR A 1 89 ? 1.169 -9.354 -7.153 1.00 52.88 89 THR A C 1
ATOM 725 O O . THR A 1 89 ? 1.265 -8.390 -7.919 1.00 52.88 89 THR A O 1
ATOM 728 N N . LYS A 1 90 ? 1.131 -9.224 -5.818 1.00 50.38 90 LYS A N 1
ATOM 729 C CA . LYS A 1 90 ? 1.544 -7.985 -5.156 1.00 50.38 90 LYS A CA 1
ATOM 730 C C . LYS A 1 90 ? 2.864 -7.608 -5.816 1.00 50.38 90 LYS A C 1
ATOM 732 O O . LYS A 1 90 ? 3.872 -8.273 -5.584 1.00 50.38 90 LYS A O 1
ATOM 737 N N . ARG A 1 91 ? 2.862 -6.607 -6.702 1.00 51.47 91 ARG A N 1
ATOM 738 C CA . ARG A 1 91 ? 4.095 -6.003 -7.182 1.00 51.47 91 ARG A CA 1
ATOM 739 C C . ARG A 1 91 ? 4.606 -5.264 -5.962 1.00 51.47 91 ARG A C 1
ATOM 741 O O . ARG A 1 91 ? 4.402 -4.066 -5.821 1.00 51.47 91 ARG A O 1
ATOM 748 N N . VAL A 1 92 ? 5.263 -5.998 -5.065 1.00 53.41 92 VAL A N 1
ATOM 749 C CA . VAL A 1 92 ? 6.414 -5.451 -4.376 1.00 53.41 92 VAL A CA 1
ATOM 750 C C . VAL A 1 92 ? 7.263 -4.973 -5.537 1.00 53.41 92 VAL A C 1
ATOM 752 O O . VAL A 1 92 ? 7.838 -5.777 -6.274 1.00 53.41 92 VAL A O 1
ATOM 755 N N . VAL A 1 93 ? 7.179 -3.677 -5.834 1.00 55.16 93 VAL A N 1
ATOM 756 C CA . VAL A 1 93 ? 8.098 -3.048 -6.762 1.00 55.16 93 VAL A CA 1
ATOM 757 C C . VAL A 1 93 ? 9.418 -3.243 -6.056 1.00 55.16 93 VAL A C 1
ATOM 759 O O . VAL A 1 93 ? 9.717 -2.564 -5.081 1.00 55.16 93 VAL A O 1
ATOM 762 N N . ASN A 1 94 ? 10.113 -4.309 -6.431 1.00 58.91 94 ASN A N 1
ATOM 763 C CA . ASN A 1 94 ? 11.357 -4.685 -5.813 1.00 58.91 94 ASN A CA 1
ATOM 764 C C . ASN A 1 94 ? 12.352 -3.646 -6.325 1.00 58.91 94 ASN A C 1
ATOM 766 O O . ASN A 1 94 ? 12.971 -3.838 -7.373 1.00 58.91 94 ASN A O 1
ATOM 770 N N . TYR A 1 95 ? 12.379 -2.478 -5.670 1.00 60.06 95 TYR A N 1
ATOM 771 C CA . TYR A 1 95 ? 13.259 -1.354 -5.991 1.00 60.06 95 TYR A CA 1
ATOM 772 C C . TYR A 1 95 ? 14.701 -1.843 -6.088 1.00 60.06 95 TYR A C 1
ATOM 774 O O . TYR A 1 95 ? 15.442 -1.401 -6.960 1.00 60.06 95 TYR A O 1
ATOM 782 N N . ASP A 1 96 ? 15.020 -2.861 -5.292 1.00 66.81 96 ASP A N 1
ATOM 783 C CA . ASP A 1 96 ? 16.244 -3.638 -5.327 1.00 66.81 96 ASP A CA 1
ATOM 784 C C . ASP A 1 96 ? 16.571 -4.167 -6.732 1.00 66.81 96 ASP A C 1
ATOM 786 O O . ASP A 1 96 ? 17.678 -3.989 -7.210 1.00 66.81 96 ASP A O 1
ATOM 790 N N . ARG A 1 97 ? 15.614 -4.728 -7.485 1.00 75.12 97 ARG A N 1
ATOM 791 C CA . ARG A 1 97 ? 15.887 -5.252 -8.837 1.00 75.12 97 ARG A CA 1
ATOM 792 C C . ARG A 1 97 ? 16.233 -4.144 -9.834 1.00 75.12 97 ARG A C 1
ATOM 794 O O . ARG A 1 97 ? 17.138 -4.322 -10.643 1.00 75.12 97 ARG A O 1
ATOM 801 N N . LYS A 1 98 ? 15.511 -3.017 -9.806 1.00 77.62 98 LYS A N 1
ATOM 802 C CA . LYS A 1 98 ? 15.753 -1.902 -10.741 1.00 77.62 98 LYS A CA 1
ATOM 803 C C . LYS A 1 98 ? 17.043 -1.157 -10.389 1.00 77.62 98 LYS A C 1
ATOM 805 O O . LYS A 1 98 ? 17.802 -0.822 -11.292 1.00 77.62 98 LYS A O 1
ATOM 810 N N . LEU A 1 99 ? 17.295 -0.939 -9.098 1.00 82.38 99 LEU A N 1
ATOM 811 C CA . LEU A 1 99 ? 18.518 -0.312 -8.608 1.00 82.38 99 LEU A CA 1
ATOM 812 C C . LEU A 1 99 ? 19.736 -1.214 -8.831 1.00 82.38 99 LEU A C 1
ATOM 814 O O . LEU A 1 99 ? 20.731 -0.736 -9.353 1.00 82.38 99 LEU A O 1
ATOM 818 N N . ARG A 1 100 ? 19.647 -2.519 -8.543 1.00 84.81 100 ARG A N 1
ATOM 819 C CA . ARG A 1 100 ? 20.717 -3.487 -8.848 1.00 84.81 100 ARG A CA 1
ATOM 820 C C . ARG A 1 100 ? 21.047 -3.524 -10.335 1.00 84.81 100 ARG A C 1
ATOM 822 O O . ARG A 1 100 ? 22.218 -3.502 -10.682 1.00 84.81 100 ARG A O 1
ATOM 829 N N . HIS A 1 101 ? 20.036 -3.538 -11.211 1.00 86.06 101 HIS A N 1
ATOM 830 C CA . HIS A 1 101 ? 20.257 -3.466 -12.662 1.00 86.06 101 HIS A CA 1
ATOM 831 C C . HIS A 1 101 ? 20.977 -2.174 -13.057 1.00 86.06 101 HIS A C 1
ATOM 833 O O . HIS A 1 101 ? 21.902 -2.218 -13.859 1.00 86.06 101 HIS A O 1
ATOM 839 N N . TYR A 1 102 ? 20.586 -1.037 -12.472 1.00 86.50 102 TYR A N 1
ATOM 840 C CA . TYR A 1 102 ? 21.286 0.225 -12.690 1.00 86.50 102 TYR A CA 1
ATOM 841 C C . TYR A 1 102 ? 22.743 0.136 -12.230 1.00 86.50 102 TYR A C 1
ATOM 843 O O . TYR A 1 102 ? 23.634 0.300 -13.044 1.00 86.50 102 TYR A O 1
ATOM 851 N N . LEU A 1 103 ? 22.994 -0.222 -10.972 1.00 89.19 103 LEU A N 1
ATOM 852 C CA . LEU A 1 103 ? 24.344 -0.280 -10.404 1.00 89.19 103 LEU A CA 1
ATOM 853 C C . LEU A 1 103 ? 25.267 -1.271 -11.130 1.00 89.19 103 LEU A C 1
ATOM 855 O O . LEU A 1 103 ? 26.460 -1.016 -11.242 1.00 89.19 103 LEU A O 1
ATOM 859 N N . GLN A 1 104 ? 24.726 -2.381 -11.637 1.00 89.31 104 GLN A N 1
ATOM 860 C CA . GLN A 1 104 ? 25.500 -3.389 -12.363 1.00 89.31 104 GLN A CA 1
ATOM 861 C C . GLN A 1 104 ? 25.928 -2.921 -13.760 1.00 89.31 104 GLN A C 1
ATOM 863 O O . GLN A 1 104 ? 26.978 -3.332 -14.250 1.00 89.31 104 GLN A O 1
ATOM 868 N N . TYR A 1 105 ? 25.086 -2.130 -14.428 1.00 90.19 105 TYR A N 1
ATOM 869 C CA . TYR A 1 105 ? 25.229 -1.817 -15.852 1.00 90.19 105 TYR A CA 1
ATOM 870 C C . TYR A 1 105 ? 25.430 -0.329 -16.149 1.00 90.19 105 TYR A C 1
ATOM 872 O O . TYR A 1 105 ? 25.587 0.033 -17.318 1.00 90.19 105 TYR A O 1
ATOM 880 N N . ASP A 1 106 ? 25.418 0.536 -15.135 1.00 90.38 106 ASP A N 1
ATOM 881 C CA . ASP A 1 106 ? 25.708 1.956 -15.295 1.00 90.38 106 ASP A CA 1
ATOM 882 C C . ASP A 1 106 ? 27.121 2.140 -15.867 1.00 90.38 106 ASP A C 1
ATOM 884 O O . ASP A 1 106 ? 28.073 1.467 -15.477 1.00 90.38 106 ASP A O 1
ATOM 888 N N . GLY A 1 107 ? 27.240 2.992 -16.882 1.00 87.12 107 GLY A N 1
ATOM 889 C CA . GLY A 1 107 ? 28.475 3.171 -17.653 1.00 87.12 107 GLY A CA 1
ATOM 890 C C . GLY A 1 107 ? 28.848 2.031 -18.617 1.00 87.12 107 GLY A C 1
ATOM 891 O O . GLY A 1 107 ? 29.704 2.242 -19.479 1.00 87.12 107 GLY A O 1
ATOM 892 N N . ILE A 1 108 ? 28.199 0.859 -18.561 1.00 90.81 108 ILE A N 1
ATOM 893 C CA . ILE A 1 108 ? 28.482 -0.253 -19.480 1.00 90.81 108 ILE A CA 1
ATOM 894 C C . ILE A 1 108 ? 27.657 -0.107 -20.762 1.00 90.81 108 ILE A C 1
ATOM 896 O O . ILE A 1 108 ? 26.421 -0.089 -20.759 1.00 90.81 108 ILE A O 1
ATOM 900 N N . LYS A 1 109 ? 28.363 -0.058 -21.894 1.00 93.38 109 LYS A N 1
ATOM 901 C CA . LYS A 1 109 ? 27.774 -0.065 -23.235 1.00 93.38 109 LYS A CA 1
ATOM 902 C C . LYS A 1 109 ? 28.487 -1.052 -24.147 1.00 93.38 109 LYS A C 1
ATOM 904 O O . LYS A 1 109 ? 29.696 -1.242 -24.039 1.00 93.38 109 LYS A O 1
ATOM 909 N N . PHE A 1 110 ? 27.749 -1.616 -25.093 1.00 93.62 110 PHE A N 1
ATOM 910 C CA . PHE A 1 110 ? 28.331 -2.313 -26.234 1.00 93.62 110 PHE A CA 1
ATOM 911 C C . PHE A 1 110 ? 28.460 -1.332 -27.390 1.00 93.62 110 PHE A C 1
ATOM 913 O O . PHE A 1 110 ? 27.478 -0.702 -27.772 1.00 93.62 110 PHE A O 1
ATOM 920 N N . SER A 1 111 ? 29.673 -1.172 -27.913 1.00 93.06 111 SER A N 1
ATOM 921 C CA . SER A 1 111 ? 29.955 -0.280 -29.034 1.00 93.06 111 SER A CA 1
ATOM 922 C C . SER A 1 111 ? 30.365 -1.112 -30.239 1.00 93.06 111 SER A C 1
ATOM 924 O O . SER A 1 111 ? 31.331 -1.872 -30.175 1.00 93.06 111 SER A O 1
ATOM 926 N N . PHE A 1 112 ? 29.614 -0.981 -31.326 1.00 93.38 112 PHE A N 1
ATOM 927 C CA . PHE A 1 112 ? 29.844 -1.689 -32.575 1.00 93.38 112 PHE A CA 1
ATOM 928 C C . PHE A 1 112 ? 30.137 -0.689 -33.680 1.00 93.38 112 PHE A C 1
ATOM 930 O O . PHE A 1 112 ? 29.445 0.318 -33.821 1.00 93.38 112 PHE A O 1
ATOM 937 N N . ARG A 1 113 ? 31.134 -1.000 -34.505 1.00 90.94 113 ARG A N 1
ATOM 938 C CA . ARG A 1 113 ? 31.416 -0.229 -35.711 1.00 90.94 113 ARG A CA 1
ATOM 939 C C . ARG A 1 113 ? 30.630 -0.817 -36.872 1.00 90.94 113 ARG A C 1
ATOM 941 O O . ARG A 1 113 ? 30.799 -1.990 -37.194 1.00 90.94 113 ARG A O 1
ATOM 948 N N . ALA A 1 114 ? 29.804 0.003 -37.503 1.00 87.88 114 ALA A N 1
ATOM 949 C CA . ALA A 1 114 ? 28.993 -0.369 -38.649 1.00 87.88 114 ALA A CA 1
ATOM 950 C C . ALA A 1 114 ? 29.409 0.421 -39.893 1.00 87.88 114 ALA A C 1
ATOM 952 O O . ALA A 1 114 ? 29.827 1.578 -39.818 1.00 87.88 114 ALA A O 1
ATOM 953 N N . LEU A 1 115 ? 29.278 -0.220 -41.049 1.00 86.38 115 LEU A N 1
ATOM 954 C CA . LEU A 1 115 ? 29.422 0.410 -42.356 1.00 86.38 115 LEU A CA 1
ATOM 955 C C . LEU A 1 115 ? 28.029 0.488 -42.974 1.00 86.38 115 LEU A C 1
ATOM 957 O O . LEU A 1 115 ? 27.329 -0.524 -43.020 1.00 86.38 115 LEU A O 1
ATOM 961 N N . LEU A 1 116 ? 27.623 1.665 -43.444 1.00 79.94 116 LEU A N 1
ATOM 962 C CA . LEU A 1 116 ? 26.424 1.762 -44.267 1.00 79.94 116 LEU A CA 1
ATOM 963 C C . LEU A 1 116 ? 26.794 1.368 -45.689 1.00 79.94 116 LEU A C 1
ATOM 965 O O . LEU A 1 116 ? 27.508 2.094 -46.379 1.00 79.94 116 LEU A O 1
ATOM 969 N N . ILE A 1 117 ? 26.315 0.197 -46.093 1.00 70.69 117 ILE A N 1
ATOM 970 C CA . ILE A 1 117 ? 26.435 -0.294 -47.459 1.00 70.69 117 ILE A CA 1
ATOM 971 C C . ILE A 1 117 ? 25.217 0.247 -48.216 1.00 70.69 117 ILE A C 1
ATOM 973 O O . ILE A 1 117 ? 24.097 -0.175 -47.917 1.00 70.69 117 ILE A O 1
ATOM 977 N N . PRO A 1 118 ? 25.386 1.213 -49.136 1.00 65.75 118 PRO A N 1
ATOM 978 C CA . PRO A 1 118 ? 24.276 1.660 -49.962 1.00 65.75 118 PRO A CA 1
ATOM 979 C C . PRO A 1 118 ? 23.780 0.493 -50.834 1.00 65.75 118 PRO A C 1
ATOM 981 O O . PRO A 1 118 ? 24.592 -0.346 -51.234 1.00 65.75 118 PRO A O 1
ATOM 984 N N . PRO A 1 119 ? 22.471 0.422 -51.141 1.00 61.97 119 PRO A N 1
ATOM 985 C CA . PRO A 1 119 ? 21.967 -0.553 -52.101 1.00 61.97 119 PRO A CA 1
ATOM 986 C C . PRO A 1 119 ? 22.709 -0.366 -53.429 1.00 61.97 119 PRO A C 1
ATOM 988 O O . PRO A 1 119 ? 22.928 0.771 -53.854 1.00 61.97 119 PRO A O 1
ATOM 991 N N . GLU A 1 120 ? 23.143 -1.470 -54.045 1.00 62.31 120 GLU A N 1
ATOM 992 C CA . GLU A 1 120 ? 23.932 -1.450 -55.279 1.00 62.31 120 GLU A CA 1
ATOM 993 C C . GLU A 1 120 ? 23.299 -0.499 -56.299 1.00 62.31 120 GLU A C 1
ATOM 995 O O . GLU A 1 120 ? 22.167 -0.692 -56.754 1.00 62.31 120 GLU A O 1
ATOM 1000 N N . ARG A 1 121 ? 24.031 0.556 -56.677 1.00 56.91 121 ARG A N 1
ATOM 1001 C CA . ARG A 1 121 ? 23.646 1.336 -57.849 1.00 56.91 121 ARG A CA 1
ATOM 1002 C C . ARG A 1 121 ? 23.745 0.383 -59.034 1.00 56.91 121 ARG A C 1
ATOM 1004 O O . ARG A 1 121 ? 24.798 -0.204 -59.248 1.00 56.91 121 ARG A O 1
ATOM 1011 N N . LYS A 1 122 ? 22.678 0.264 -59.828 1.00 50.25 122 LYS A N 1
ATOM 1012 C CA . LYS A 1 122 ? 22.574 -0.603 -61.025 1.00 50.25 122 LYS A CA 1
ATOM 1013 C C . LYS A 1 122 ? 23.595 -0.291 -62.147 1.00 50.25 122 LYS A C 1
ATOM 1015 O O . LYS A 1 122 ? 23.438 -0.755 -63.269 1.00 50.25 122 LYS A O 1
ATOM 1020 N N . SER A 1 123 ? 24.620 0.513 -61.869 1.00 53.66 123 SER A N 1
ATOM 1021 C CA . SER A 1 123 ? 25.741 0.820 -62.748 1.00 53.66 123 SER A CA 1
ATOM 1022 C C . SER A 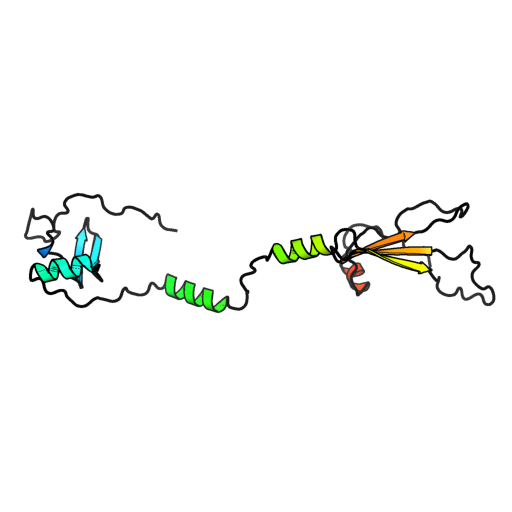1 123 ? 26.893 -0.133 -62.411 1.00 53.66 123 SER A C 1
ATOM 1024 O O . SER A 1 123 ? 27.587 -0.005 -61.407 1.00 53.66 123 SER A O 1
ATOM 1026 N N . SER A 1 124 ? 27.039 -1.146 -63.254 1.00 53.53 124 SER A N 1
ATOM 1027 C CA . SER A 1 124 ? 28.053 -2.192 -63.202 1.00 53.53 124 SER A CA 1
ATOM 1028 C C . SER A 1 124 ? 29.468 -1.642 -63.438 1.00 53.53 124 SER A C 1
ATOM 1030 O O . SER A 1 124 ? 29.777 -1.309 -64.579 1.00 53.53 124 SER A O 1
ATOM 1032 N N . SER A 1 125 ? 30.317 -1.571 -62.402 1.00 56.81 125 SER A N 1
ATOM 1033 C CA . SER A 1 125 ? 31.763 -1.931 -62.441 1.00 56.81 125 SER A CA 1
ATOM 1034 C C . SER A 1 125 ? 32.623 -1.279 -61.347 1.00 56.81 125 SER A C 1
ATOM 1036 O O . SER A 1 125 ? 33.748 -1.724 -61.122 1.00 56.81 125 SER A O 1
ATOM 1038 N N . SER A 1 126 ? 32.141 -0.266 -60.631 1.00 60.00 126 SER A N 1
ATOM 1039 C CA . SER A 1 126 ? 32.944 0.437 -59.625 1.00 60.00 126 SER A CA 1
ATOM 1040 C C . SER A 1 126 ? 32.673 -0.090 -58.213 1.00 60.00 126 SER A C 1
ATOM 1042 O O . SER A 1 126 ? 31.621 0.157 -57.626 1.00 60.00 126 SER A O 1
ATOM 1044 N N . LYS A 1 127 ? 33.650 -0.806 -57.630 1.00 63.00 127 LYS A N 1
ATOM 1045 C CA . LYS A 1 127 ? 33.689 -1.041 -56.175 1.00 63.00 127 LYS A CA 1
ATOM 1046 C C . LYS A 1 127 ? 33.544 0.316 -55.465 1.00 63.00 127 LYS A C 1
ATOM 1048 O O . LYS A 1 127 ? 34.210 1.262 -55.893 1.00 63.00 127 LYS A O 1
ATOM 1053 N N . PRO A 1 128 ? 32.717 0.429 -54.409 1.00 60.75 128 PRO A N 1
ATOM 1054 C CA . PRO A 1 128 ? 32.557 1.687 -53.689 1.00 60.75 128 PRO A CA 1
ATOM 1055 C C . PRO A 1 128 ? 33.926 2.182 -53.217 1.00 60.75 128 PRO A C 1
ATOM 1057 O O . PRO A 1 128 ? 34.703 1.413 -52.640 1.00 60.75 128 PRO A O 1
ATOM 1060 N N . SER A 1 129 ? 34.238 3.451 -53.491 1.00 64.38 129 SER A N 1
ATOM 1061 C CA . SER A 1 129 ? 35.494 4.042 -53.040 1.00 64.38 129 SER A CA 1
ATOM 1062 C C . SER A 1 129 ? 35.522 4.038 -51.506 1.00 64.38 129 SER A C 1
ATOM 1064 O O . SER A 1 129 ? 34.487 4.281 -50.877 1.00 64.38 129 SER A O 1
ATOM 1066 N N . PRO A 1 130 ? 36.677 3.822 -50.849 1.00 63.84 130 PRO A N 1
ATOM 1067 C CA . PRO A 1 130 ? 36.797 3.915 -49.390 1.00 63.84 130 PRO A CA 1
ATOM 1068 C C . PRO A 1 130 ? 36.335 5.261 -48.808 1.00 63.84 130 PRO A C 1
ATOM 1070 O O . PRO A 1 130 ? 36.083 5.353 -47.602 1.00 63.84 130 PRO A O 1
ATOM 1073 N N . SER A 1 131 ? 36.261 6.295 -49.651 1.00 63.25 131 SER A N 1
ATOM 1074 C CA . SER A 1 131 ? 35.758 7.635 -49.336 1.00 63.25 131 SER A CA 1
ATOM 1075 C C . SER A 1 131 ? 34.230 7.737 -49.336 1.00 63.25 131 SER A C 1
ATOM 1077 O O . SER A 1 131 ? 33.688 8.610 -48.662 1.00 63.25 131 SER A O 1
ATOM 1079 N N . ASP A 1 132 ? 33.534 6.834 -50.030 1.00 68.44 132 ASP A N 1
ATOM 1080 C CA . ASP A 1 132 ? 32.070 6.841 -50.139 1.00 68.44 132 ASP A CA 1
ATOM 1081 C C . ASP A 1 132 ? 31.400 6.098 -48.974 1.00 68.44 132 ASP A C 1
ATOM 1083 O O . ASP A 1 132 ? 30.212 6.286 -48.697 1.00 68.44 132 ASP A O 1
ATOM 1087 N N . VAL A 1 133 ? 32.161 5.261 -48.260 1.00 75.00 133 VAL A N 1
ATOM 1088 C CA . VAL A 1 133 ? 31.649 4.443 -47.159 1.00 75.00 133 VAL A CA 1
ATOM 1089 C C . VAL A 1 133 ? 31.458 5.294 -45.907 1.00 75.00 133 VAL A C 1
ATOM 1091 O O . VAL A 1 133 ? 32.418 5.766 -45.293 1.00 75.00 133 VAL A O 1
ATOM 1094 N N . ILE A 1 134 ? 30.199 5.433 -45.492 1.00 78.19 134 ILE A N 1
ATOM 1095 C CA . ILE A 1 134 ? 29.843 6.087 -44.233 1.00 78.19 134 ILE A CA 1
ATOM 1096 C C . ILE A 1 134 ? 30.004 5.090 -43.093 1.00 78.19 134 ILE A C 1
ATOM 1098 O O . ILE A 1 134 ? 29.471 3.978 -43.135 1.00 78.19 134 ILE A O 1
ATOM 1102 N N . THR A 1 135 ? 30.740 5.498 -42.066 1.00 85.88 135 THR A N 1
ATOM 1103 C CA . THR A 1 135 ? 31.002 4.672 -40.891 1.00 85.88 135 THR A CA 1
ATOM 1104 C C . THR A 1 135 ? 30.220 5.185 -39.696 1.00 85.88 135 THR A C 1
ATOM 1106 O O . THR A 1 135 ? 30.268 6.377 -39.392 1.00 85.88 135 THR A O 1
ATOM 1109 N N . TYR A 1 136 ? 29.551 4.276 -38.999 1.00 89.56 136 TYR A N 1
ATOM 1110 C CA . TYR A 1 136 ? 28.726 4.567 -37.837 1.00 89.56 136 TYR A CA 1
ATOM 1111 C C . TYR A 1 136 ? 29.253 3.834 -36.609 1.00 89.56 136 TYR A C 1
ATOM 1113 O O . TYR A 1 136 ? 29.700 2.692 -36.706 1.00 89.56 136 TYR A O 1
ATOM 1121 N N . ASP A 1 137 ? 29.157 4.481 -35.453 1.00 91.25 137 ASP A N 1
ATOM 1122 C CA . ASP A 1 137 ? 29.359 3.847 -34.156 1.00 91.25 137 ASP A CA 1
ATOM 1123 C C . ASP A 1 137 ? 27.969 3.638 -33.518 1.00 91.25 137 ASP A C 1
ATOM 1125 O O . ASP A 1 137 ? 27.243 4.591 -33.220 1.00 91.25 137 ASP A O 1
ATOM 1129 N N . ILE A 1 138 ? 27.571 2.371 -33.371 1.00 92.25 138 ILE A N 1
ATOM 1130 C CA . ILE A 1 138 ? 26.307 1.946 -32.763 1.00 92.25 138 ILE A CA 1
ATOM 1131 C C . ILE A 1 138 ? 26.580 1.605 -31.302 1.00 92.25 138 ILE A C 1
ATOM 1133 O O . ILE A 1 138 ? 27.299 0.650 -31.009 1.00 92.25 138 ILE A O 1
ATOM 1137 N N . ASN A 1 139 ? 25.982 2.361 -30.386 1.00 93.50 139 ASN A N 1
ATOM 1138 C CA . ASN A 1 139 ? 26.141 2.148 -28.951 1.00 93.50 139 ASN A CA 1
ATOM 1139 C C . ASN A 1 139 ? 24.843 1.596 -28.359 1.00 93.50 139 ASN A C 1
ATOM 1141 O O . ASN A 1 139 ? 23.796 2.227 -28.487 1.00 93.50 139 ASN A O 1
ATOM 1145 N N . TYR A 1 140 ? 24.919 0.454 -27.675 1.00 93.81 140 TYR A N 1
ATOM 1146 C CA . TYR A 1 140 ? 23.816 -0.155 -26.933 1.00 93.81 140 TYR A CA 1
ATOM 1147 C C . TYR A 1 140 ? 24.075 -0.077 -25.427 1.00 93.81 140 TYR A C 1
ATOM 1149 O O . TYR A 1 140 ? 25.099 -0.560 -24.943 1.00 93.81 140 TYR A O 1
ATOM 1157 N N . TYR A 1 141 ? 23.143 0.511 -24.683 1.00 92.81 141 TYR A N 1
ATOM 1158 C CA . TYR A 1 141 ? 23.241 0.708 -23.241 1.00 92.81 141 TYR A CA 1
ATOM 1159 C C . TYR A 1 141 ? 22.454 -0.367 -22.496 1.00 92.81 141 TYR A C 1
ATOM 1161 O O . TYR A 1 141 ? 21.233 -0.476 -22.631 1.00 92.81 141 TYR A O 1
ATOM 1169 N N . LEU A 1 142 ? 23.154 -1.136 -21.662 1.00 89.88 142 LEU A N 1
ATOM 1170 C CA . LEU A 1 142 ? 22.557 -2.233 -20.896 1.00 89.88 142 LEU A CA 1
ATOM 1171 C C . LEU A 1 142 ? 21.620 -1.731 -19.787 1.00 89.88 142 LEU A C 1
ATOM 1173 O O . LEU A 1 142 ? 20.645 -2.399 -19.445 1.00 89.88 142 LEU A O 1
ATOM 1177 N N . VAL A 1 143 ? 21.883 -0.536 -19.250 1.00 88.44 143 VAL A N 1
ATOM 1178 C CA . VAL A 1 143 ? 21.136 0.045 -18.123 1.00 88.44 143 VAL A CA 1
ATOM 1179 C C . VAL A 1 143 ? 19.642 0.233 -18.410 1.00 88.44 143 VAL A C 1
ATOM 1181 O O . VAL A 1 143 ? 18.802 -0.021 -17.549 1.00 88.44 143 VAL A O 1
ATOM 1184 N N . ASP A 1 144 ? 19.284 0.650 -19.622 1.00 86.44 144 ASP A N 1
ATOM 1185 C CA . ASP A 1 144 ? 17.912 1.019 -19.987 1.00 86.44 144 ASP A CA 1
ATOM 1186 C C . ASP A 1 144 ? 17.426 0.399 -21.305 1.00 86.44 144 ASP A C 1
ATOM 1188 O O . ASP A 1 144 ? 16.287 0.666 -21.720 1.00 86.44 144 ASP A O 1
ATOM 1192 N N . ASN A 1 145 ? 18.249 -0.472 -21.904 1.00 88.56 145 ASN A N 1
ATOM 1193 C CA . ASN A 1 145 ? 18.019 -1.129 -23.192 1.00 88.56 145 ASN A CA 1
ATOM 1194 C C . ASN A 1 145 ? 17.758 -0.118 -24.315 1.00 88.56 145 ASN A C 1
ATOM 1196 O O . ASN A 1 145 ? 16.828 -0.266 -25.112 1.00 88.56 145 ASN A O 1
ATOM 1200 N N . THR A 1 146 ? 18.545 0.954 -24.333 1.00 89.69 146 THR A N 1
ATOM 1201 C CA . THR A 1 146 ? 18.489 1.985 -25.373 1.00 89.69 146 THR A CA 1
ATOM 1202 C C . THR A 1 146 ? 19.691 1.884 -26.295 1.00 89.69 146 THR A C 1
ATOM 1204 O O . THR A 1 146 ? 20.729 1.331 -25.931 1.00 89.69 146 THR A O 1
ATOM 1207 N N . MET A 1 147 ? 19.560 2.446 -27.491 1.00 90.88 147 MET A N 1
ATOM 1208 C CA . MET A 1 147 ? 20.668 2.580 -28.421 1.00 90.88 147 MET A CA 1
ATOM 1209 C C . MET A 1 147 ? 20.733 3.973 -29.028 1.00 90.88 147 MET A C 1
ATOM 1211 O O . MET A 1 147 ? 19.709 4.633 -29.205 1.00 90.88 147 MET A O 1
ATOM 1215 N N . GLU A 1 148 ? 21.944 4.406 -29.350 1.00 91.38 148 GLU A N 1
ATOM 1216 C CA . GLU A 1 148 ? 22.216 5.592 -30.163 1.00 91.38 148 GLU A CA 1
ATOM 1217 C C . GLU A 1 148 ? 23.097 5.207 -31.355 1.00 91.38 148 GLU A C 1
ATOM 1219 O O . GLU A 1 148 ? 23.842 4.223 -31.301 1.00 91.38 148 GLU A O 1
ATOM 1224 N N . VAL A 1 149 ? 23.010 5.989 -32.430 1.00 91.06 149 VAL A N 1
ATOM 1225 C CA . VAL A 1 149 ? 23.836 5.802 -33.628 1.00 91.06 149 VAL A CA 1
ATOM 1226 C C . VAL A 1 149 ? 24.524 7.118 -33.944 1.00 91.06 149 VAL A C 1
ATOM 1228 O O . VAL A 1 149 ? 23.867 8.135 -34.181 1.00 91.06 149 VAL A O 1
ATOM 1231 N N . LEU A 1 150 ? 25.852 7.097 -33.933 1.00 89.31 150 LEU A N 1
ATOM 1232 C CA . LEU A 1 150 ? 26.700 8.260 -34.170 1.00 89.31 150 LEU A CA 1
ATOM 1233 C C . LEU A 1 150 ? 27.375 8.120 -35.534 1.00 89.31 150 LEU A C 1
ATOM 1235 O O . LEU A 1 150 ? 27.920 7.059 -35.840 1.00 89.31 150 LEU A O 1
ATOM 1239 N N . GLU A 1 151 ? 27.342 9.171 -36.355 1.00 86.88 151 GLU A N 1
ATOM 1240 C CA . GLU A 1 151 ? 28.129 9.202 -37.591 1.00 86.88 151 GLU A CA 1
ATOM 1241 C C . GLU A 1 151 ? 29.575 9.553 -37.248 1.00 86.88 151 GLU A C 1
ATOM 1243 O O . GLU A 1 151 ? 29.856 10.543 -36.567 1.00 86.88 151 GLU A O 1
ATOM 1248 N N . ARG A 1 152 ? 30.518 8.735 -37.715 1.00 84.06 152 ARG A N 1
ATOM 1249 C CA . ARG A 1 152 ? 31.939 9.023 -37.557 1.00 84.06 152 ARG A CA 1
ATOM 1250 C C . ARG A 1 152 ? 32.416 9.828 -38.761 1.00 84.06 152 ARG A C 1
ATOM 1252 O O . ARG A 1 152 ? 32.544 9.299 -39.864 1.00 84.06 152 ARG A O 1
ATOM 1259 N N . HIS A 1 153 ? 32.744 11.094 -38.525 1.00 80.81 153 HIS A N 1
ATOM 1260 C CA . HIS A 1 153 ? 33.325 11.965 -39.543 1.00 80.81 153 HIS A CA 1
ATOM 1261 C C . HIS A 1 153 ? 34.823 11.696 -39.718 1.00 80.81 153 HIS A C 1
ATOM 1263 O O . HIS A 1 153 ? 35.549 11.443 -38.756 1.00 80.81 153 HIS A O 1
ATOM 1269 N N . ARG A 1 154 ? 35.287 11.774 -40.967 1.00 79.06 154 ARG A N 1
ATOM 1270 C CA . ARG A 1 154 ? 36.714 11.800 -41.306 1.00 79.06 154 ARG A CA 1
ATOM 1271 C C . ARG A 1 154 ? 37.133 13.242 -41.605 1.00 79.06 154 ARG A C 1
ATOM 1273 O O . ARG A 1 154 ? 36.296 14.009 -42.087 1.00 79.06 154 ARG A O 1
ATOM 1280 N N . PRO A 1 155 ? 38.404 13.612 -41.369 1.00 79.81 155 PRO A N 1
ATOM 1281 C CA . PRO A 1 155 ? 38.926 14.901 -41.809 1.00 79.81 155 PRO A CA 1
ATOM 1282 C C . PRO A 1 155 ? 38.682 15.107 -43.309 1.00 79.81 155 PRO A C 1
ATOM 1284 O O . PRO A 1 155 ? 38.794 14.158 -44.085 1.00 79.81 155 PRO A O 1
ATOM 1287 N N . ASN A 1 156 ? 38.358 16.338 -43.710 1.00 78.94 156 ASN A N 1
ATOM 1288 C CA . ASN A 1 156 ? 38.171 16.738 -45.111 1.00 78.94 156 ASN A CA 1
ATOM 1289 C C . ASN A 1 156 ? 37.095 15.942 -45.882 1.00 78.94 156 ASN A C 1
ATOM 1291 O O . ASN A 1 156 ? 37.186 15.805 -47.097 1.00 78.94 156 ASN A O 1
ATOM 1295 N N . ASN A 1 157 ? 36.063 15.421 -45.205 1.00 75.75 157 ASN A N 1
ATOM 1296 C CA . ASN A 1 157 ? 34.998 14.651 -45.863 1.00 75.75 157 ASN A CA 1
ATOM 1297 C C . ASN A 1 157 ? 33.890 15.507 -46.511 1.00 75.75 157 ASN A C 1
ATOM 1299 O O . ASN A 1 157 ? 32.965 14.947 -47.092 1.00 75.75 157 ASN A O 1
ATOM 1303 N N . GLY A 1 158 ? 33.954 16.839 -46.395 1.00 75.31 158 GLY A N 1
ATOM 1304 C CA . GLY A 1 158 ? 33.005 17.769 -47.022 1.00 75.31 158 GLY A CA 1
ATOM 1305 C C . GLY A 1 158 ? 31.562 17.663 -46.517 1.00 75.31 158 GLY A C 1
ATOM 1306 O O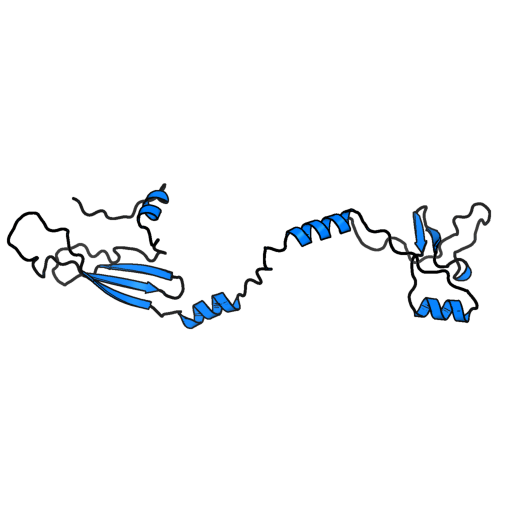 . GLY A 1 158 ? 30.664 18.250 -47.115 1.00 75.31 158 GLY A O 1
ATOM 1307 N N . ARG A 1 159 ? 31.315 16.915 -45.433 1.00 73.50 159 ARG A N 1
ATOM 1308 C CA . ARG A 1 159 ? 29.978 16.719 -44.865 1.00 73.50 159 ARG A CA 1
ATOM 1309 C C . ARG A 1 159 ? 29.771 17.590 -43.644 1.00 73.50 159 ARG A C 1
ATOM 1311 O O . ARG A 1 159 ? 30.675 17.753 -42.827 1.00 73.50 159 ARG A O 1
ATOM 1318 N N . VAL A 1 160 ? 28.546 18.086 -43.498 1.00 74.69 160 VAL A N 1
ATOM 1319 C CA . VAL A 1 160 ? 28.134 18.839 -42.313 1.00 74.69 160 VAL A CA 1
ATOM 1320 C C . VAL A 1 160 ? 28.291 17.935 -41.083 1.00 74.69 160 VAL A C 1
ATOM 1322 O O . VAL A 1 160 ? 27.756 16.825 -41.096 1.00 74.69 160 VAL A O 1
ATOM 1325 N N . PRO A 1 161 ? 29.025 18.362 -40.039 1.00 70.81 161 PRO A N 1
ATOM 1326 C CA . PRO A 1 161 ? 29.221 17.566 -38.837 1.00 70.81 161 PRO A CA 1
ATOM 1327 C C . PRO A 1 161 ? 27.910 17.503 -38.054 1.00 70.81 161 PRO A C 1
ATOM 1329 O O . PRO A 1 161 ? 27.607 18.391 -37.257 1.00 70.81 161 PRO A O 1
ATOM 1332 N N . TYR A 1 162 ? 27.119 16.459 -38.287 1.00 68.88 162 TYR A N 1
ATOM 1333 C CA . TYR A 1 162 ? 25.963 16.170 -37.454 1.00 68.88 162 TYR A CA 1
ATOM 1334 C C . TYR A 1 162 ? 26.326 15.026 -36.505 1.00 68.88 162 TYR A C 1
ATOM 1336 O O . TYR A 1 162 ? 26.561 13.904 -36.948 1.00 68.88 162 TYR A O 1
ATOM 1344 N N . PRO A 1 163 ? 26.402 15.275 -35.189 1.00 68.12 163 PRO A N 1
ATOM 1345 C CA . PRO A 1 163 ? 27.051 14.340 -34.277 1.00 68.12 163 PRO A CA 1
ATOM 1346 C C . PRO A 1 163 ? 26.282 13.023 -34.090 1.00 68.12 163 PRO A C 1
ATOM 1348 O O . PRO A 1 163 ? 26.874 12.042 -33.642 1.00 68.12 163 PRO A O 1
ATOM 1351 N N . LYS A 1 164 ? 24.973 12.975 -34.387 1.00 80.25 164 LYS A N 1
ATOM 1352 C CA . LYS A 1 164 ? 24.126 11.797 -34.136 1.00 80.25 164 LYS A CA 1
ATOM 1353 C C . LYS A 1 164 ? 23.188 11.518 -35.304 1.00 80.25 164 LYS A C 1
ATOM 1355 O O . LYS A 1 164 ? 22.303 12.321 -35.563 1.00 80.25 164 LYS A O 1
ATOM 1360 N N . LEU A 1 165 ? 23.295 10.352 -35.938 1.00 83.06 165 LEU A N 1
ATOM 1361 C CA . LEU A 1 165 ? 22.254 9.885 -36.862 1.00 83.06 165 LEU A CA 1
ATOM 1362 C C . LEU A 1 165 ? 20.960 9.571 -36.100 1.00 83.06 165 LEU A C 1
ATOM 1364 O O . LEU A 1 165 ? 19.859 9.831 -36.576 1.00 83.06 165 LEU A O 1
ATOM 1368 N N . LEU A 1 166 ? 21.105 9.014 -34.897 1.00 86.25 166 LEU A N 1
ATOM 1369 C CA . LEU A 1 166 ? 19.999 8.634 -34.038 1.00 86.25 166 LEU A CA 1
ATOM 1370 C C . LEU A 1 166 ? 20.310 9.000 -32.586 1.00 86.25 166 LEU A C 1
ATOM 1372 O O . LEU A 1 166 ? 21.295 8.533 -32.009 1.00 86.25 166 LEU A O 1
ATOM 1376 N N . ALA A 1 167 ? 19.424 9.789 -31.980 1.00 87.25 167 ALA A N 1
ATOM 1377 C CA . ALA A 1 167 ? 19.462 10.058 -30.549 1.00 87.25 167 ALA A CA 1
ATOM 1378 C C . ALA A 1 167 ? 19.130 8.797 -29.734 1.00 87.25 167 ALA A C 1
ATOM 1380 O O . ALA A 1 167 ? 18.336 7.960 -30.158 1.00 87.25 167 ALA A O 1
ATOM 1381 N N . ARG A 1 168 ? 19.712 8.691 -28.535 1.00 88.81 168 ARG A N 1
ATOM 1382 C CA . ARG A 1 168 ? 19.504 7.567 -27.616 1.00 88.81 168 ARG A CA 1
ATOM 1383 C C . ARG A 1 168 ? 18.014 7.304 -27.391 1.00 88.81 168 ARG A C 1
ATOM 1385 O O . ARG A 1 168 ? 17.321 8.122 -26.791 1.00 88.81 168 ARG A O 1
ATOM 1392 N N . MET A 1 169 ? 17.536 6.150 -27.843 1.00 88.19 169 MET A N 1
ATOM 1393 C CA . MET A 1 169 ? 16.147 5.734 -27.669 1.00 88.19 169 MET A CA 1
ATOM 1394 C C . MET A 1 169 ? 16.018 4.215 -27.606 1.00 88.19 169 MET A C 1
ATOM 1396 O O . MET A 1 169 ? 16.930 3.474 -27.976 1.00 88.19 169 MET A O 1
ATOM 1400 N N . ARG A 1 170 ? 14.873 3.729 -27.125 1.00 86.81 170 ARG A N 1
ATOM 1401 C CA . ARG A 1 170 ? 14.543 2.303 -27.208 1.00 86.81 170 ARG A CA 1
ATOM 1402 C C . ARG A 1 170 ? 14.161 1.971 -28.637 1.00 86.81 170 ARG A C 1
ATOM 1404 O O . ARG A 1 170 ? 13.205 2.544 -29.151 1.00 86.81 170 ARG A O 1
ATOM 1411 N N . MET A 1 171 ? 14.881 1.037 -29.243 1.00 81.62 171 MET A N 1
ATOM 1412 C CA . MET A 1 171 ? 14.602 0.608 -30.606 1.00 81.62 171 MET A CA 1
ATOM 1413 C C . MET A 1 171 ? 13.668 -0.602 -30.633 1.00 81.62 171 MET A C 1
ATOM 1415 O O . MET A 1 171 ? 13.987 -1.634 -30.036 1.00 81.62 171 MET A O 1
ATOM 1419 N N . PRO A 1 172 ? 12.511 -0.505 -31.310 1.00 80.81 172 PRO A N 1
ATOM 1420 C CA . PRO A 1 172 ? 11.681 -1.660 -31.601 1.00 80.81 172 PRO A CA 1
ATOM 1421 C C . PRO A 1 172 ? 12.433 -2.645 -32.491 1.00 80.81 172 PRO A C 1
ATOM 1423 O O . PRO A 1 172 ? 13.126 -2.244 -33.423 1.00 80.81 172 PRO A O 1
ATOM 1426 N N . LYS A 1 173 ? 12.257 -3.943 -32.227 1.00 75.19 173 LYS A N 1
ATOM 1427 C CA . LYS A 1 173 ? 12.808 -5.004 -33.084 1.00 75.19 173 LYS A CA 1
ATOM 1428 C C . LYS A 1 173 ? 12.209 -4.951 -34.493 1.00 75.19 173 LYS A C 1
ATOM 1430 O O . LYS A 1 173 ? 12.921 -5.146 -35.470 1.00 75.19 173 LYS A O 1
ATOM 1435 N N . ASP A 1 174 ? 10.924 -4.609 -34.580 1.00 76.88 174 ASP A N 1
ATOM 1436 C CA . ASP A 1 174 ? 10.226 -4.398 -35.843 1.00 76.88 174 ASP A CA 1
ATOM 1437 C C . ASP A 1 174 ? 10.180 -2.910 -36.189 1.00 76.88 174 ASP A C 1
ATOM 1439 O O . ASP A 1 174 ? 9.421 -2.141 -35.593 1.00 76.88 174 ASP A O 1
ATOM 1443 N N . TYR A 1 175 ? 10.923 -2.500 -37.219 1.00 69.38 175 TYR A N 1
ATOM 1444 C CA . TYR A 1 175 ? 10.922 -1.109 -37.693 1.00 69.38 175 TYR A CA 1
ATOM 1445 C C . TYR A 1 175 ? 9.520 -0.623 -38.116 1.00 69.38 175 TYR A C 1
ATOM 1447 O O . TYR A 1 175 ? 9.210 0.562 -38.033 1.00 69.38 175 TYR A O 1
ATOM 1455 N N . ARG A 1 176 ? 8.625 -1.538 -38.516 1.00 69.12 176 ARG A N 1
ATOM 1456 C CA . ARG A 1 176 ? 7.230 -1.223 -38.878 1.00 69.12 176 ARG A CA 1
ATOM 1457 C C . ARG A 1 176 ? 6.419 -0.705 -37.689 1.00 69.12 176 ARG A C 1
ATOM 1459 O O . ARG A 1 176 ? 5.445 0.016 -37.889 1.00 69.12 176 ARG A O 1
ATOM 1466 N N . ALA A 1 177 ? 6.806 -1.058 -36.463 1.00 64.88 177 ALA A N 1
ATOM 1467 C CA . ALA A 1 177 ? 6.170 -0.545 -35.256 1.00 64.88 177 ALA A CA 1
ATOM 1468 C C . ALA A 1 177 ? 6.478 0.947 -35.041 1.00 64.88 177 ALA A C 1
ATOM 1470 O O . ALA A 1 177 ? 5.610 1.677 -34.566 1.00 64.88 177 ALA A O 1
ATOM 1471 N N . LEU A 1 178 ? 7.659 1.421 -35.467 1.00 62.78 178 LEU A N 1
ATOM 1472 C CA . LEU A 1 178 ? 8.013 2.845 -35.421 1.00 62.78 178 LEU A CA 1
ATOM 1473 C C . LEU A 1 178 ? 7.100 3.674 -36.330 1.00 62.78 178 LEU A C 1
ATOM 1475 O O . LEU A 1 178 ? 6.565 4.686 -35.884 1.00 62.78 178 LEU A O 1
ATOM 1479 N N . LEU A 1 179 ? 6.837 3.189 -37.549 1.00 63.88 179 LEU A N 1
ATOM 1480 C CA . LEU A 1 179 ? 5.982 3.861 -38.541 1.00 63.88 179 LEU A CA 1
ATOM 1481 C C . LEU A 1 179 ? 4.534 4.066 -38.065 1.00 63.88 179 LEU A C 1
ATOM 1483 O O . LEU A 1 179 ? 3.875 5.009 -38.488 1.00 63.88 179 LEU A O 1
ATOM 1487 N N . LYS A 1 180 ? 4.031 3.191 -37.186 1.00 57.97 180 LYS A N 1
ATOM 1488 C CA . LYS A 1 180 ? 2.668 3.288 -36.636 1.00 57.97 180 LYS A CA 1
ATOM 1489 C C . LYS A 1 180 ? 2.561 4.266 -35.463 1.00 57.97 180 LYS A C 1
ATOM 1491 O O . LYS A 1 180 ? 1.475 4.757 -35.183 1.00 57.97 180 LYS A O 1
ATOM 1496 N N . SER A 1 181 ? 3.669 4.524 -34.768 1.00 55.16 181 SER A N 1
ATOM 1497 C CA . SER A 1 181 ? 3.709 5.357 -33.556 1.00 55.16 181 SER A CA 1
ATOM 1498 C C . SER A 1 181 ? 3.898 6.853 -33.830 1.00 55.16 181 SER A C 1
ATOM 1500 O O . SER A 1 181 ? 3.654 7.677 -32.953 1.00 55.16 181 SER A O 1
ATOM 1502 N N . SER A 1 182 ? 4.298 7.219 -35.048 1.00 50.62 182 SER A N 1
ATOM 1503 C CA . SER A 1 182 ? 4.608 8.590 -35.449 1.00 50.62 182 SER A CA 1
ATOM 1504 C C . SER A 1 182 ? 3.411 9.301 -36.093 1.00 50.62 182 SER A C 1
ATOM 1506 O O . SER A 1 182 ? 3.458 9.681 -37.260 1.00 50.62 182 SER A O 1
ATOM 1508 N N . ILE A 1 183 ? 2.349 9.535 -35.317 1.00 44.69 183 ILE A N 1
ATOM 1509 C CA . ILE A 1 183 ? 1.519 10.735 -35.498 1.00 44.69 183 ILE A CA 1
ATOM 1510 C C . ILE A 1 183 ? 2.116 11.775 -34.552 1.00 44.69 183 ILE A C 1
ATOM 1512 O O . ILE A 1 183 ? 1.792 11.825 -33.370 1.00 44.69 183 ILE A O 1
ATOM 1516 N N . GLY A 1 184 ? 3.057 12.562 -35.068 1.00 43.19 184 GLY A N 1
ATOM 1517 C CA . GLY A 1 184 ? 3.621 13.702 -34.351 1.00 43.19 184 GLY A CA 1
ATOM 1518 C C . GLY A 1 184 ? 5.132 13.635 -34.153 1.00 43.19 184 GLY A C 1
ATOM 1519 O O . GLY A 1 184 ? 5.624 12.972 -33.248 1.00 43.19 184 GLY A O 1
ATOM 1520 N N . LYS A 1 185 ? 5.812 14.483 -34.933 1.00 39.25 185 LYS A N 1
ATOM 1521 C CA . LYS A 1 185 ? 7.196 14.972 -34.794 1.00 39.25 185 LYS A CA 1
ATOM 1522 C C . LYS A 1 185 ? 8.283 14.145 -35.494 1.00 39.25 185 LYS A C 1
ATOM 1524 O O . LYS A 1 185 ? 8.814 13.163 -34.990 1.00 39.25 185 LYS A O 1
ATOM 1529 N N . ASN A 1 186 ? 8.609 14.667 -36.676 1.00 42.41 186 ASN A N 1
ATOM 1530 C CA . ASN A 1 186 ? 9.831 14.506 -37.456 1.00 42.41 186 ASN A CA 1
ATOM 1531 C C . ASN A 1 186 ? 11.098 14.353 -36.602 1.00 42.41 186 ASN A C 1
ATOM 1533 O O . ASN A 1 186 ? 11.340 15.171 -35.717 1.00 42.41 186 ASN A O 1
ATOM 1537 N N . ASN A 1 187 ? 11.915 13.351 -36.944 1.00 37.31 187 ASN A N 1
ATOM 1538 C CA . ASN A 1 187 ? 13.377 13.447 -37.098 1.00 37.31 187 ASN A CA 1
ATOM 1539 C C . ASN A 1 187 ? 13.948 12.113 -37.620 1.00 37.31 187 ASN A C 1
ATOM 1541 O O . ASN A 1 187 ? 14.880 11.550 -37.053 1.00 37.31 187 ASN A O 1
ATOM 1545 N N . PHE A 1 188 ? 13.389 11.589 -38.713 1.00 41.06 188 PHE A N 1
ATOM 1546 C CA . PHE A 1 188 ? 14.092 10.583 -39.507 1.00 41.06 188 PHE A CA 1
ATOM 1547 C C . PHE A 1 188 ? 14.628 11.273 -40.754 1.00 41.06 188 PHE A C 1
ATOM 1549 O O . PHE A 1 188 ? 13.857 11.738 -41.592 1.00 41.06 188 PHE A O 1
ATOM 1556 N N . TYR A 1 189 ? 15.952 11.374 -40.850 1.00 38.00 189 TYR A N 1
ATOM 1557 C CA . TYR A 1 189 ? 16.612 11.719 -42.099 1.00 38.00 189 TYR A CA 1
ATOM 1558 C C . TYR A 1 189 ? 16.454 10.521 -43.037 1.00 38.00 189 TYR A C 1
ATOM 1560 O O . TYR A 1 189 ? 17.051 9.468 -42.814 1.00 38.00 189 TYR A O 1
ATOM 1568 N N . ILE A 1 190 ? 15.595 10.664 -44.043 1.00 36.34 190 ILE A N 1
ATOM 1569 C CA . ILE A 1 190 ? 15.497 9.733 -45.165 1.00 36.34 190 ILE A CA 1
ATOM 1570 C C . ILE A 1 190 ? 16.469 10.272 -46.223 1.00 36.34 190 ILE A C 1
ATOM 1572 O O . ILE A 1 190 ? 16.154 11.293 -46.838 1.00 36.34 190 ILE A O 1
ATOM 1576 N N . PRO A 1 191 ? 17.662 9.682 -46.431 1.00 31.23 191 PRO A N 1
ATOM 1577 C CA . PRO A 1 191 ? 18.438 10.020 -47.614 1.00 31.23 191 PRO A CA 1
ATOM 1578 C C . PRO A 1 191 ? 17.652 9.571 -48.857 1.00 31.23 191 PRO A C 1
ATOM 1580 O O . PRO A 1 191 ? 17.060 8.492 -48.860 1.00 31.23 191 PRO A O 1
ATOM 1583 N N . TYR A 1 192 ? 17.609 10.455 -49.856 1.00 33.62 192 TYR A N 1
ATOM 1584 C CA . TYR A 1 192 ? 16.877 10.341 -51.126 1.00 33.62 192 TYR A CA 1
ATOM 1585 C C . TYR A 1 192 ? 17.072 8.991 -51.864 1.00 33.62 192 TYR A C 1
ATOM 1587 O O . TYR A 1 192 ? 18.081 8.324 -51.619 1.00 33.62 192 TYR A O 1
ATOM 1595 N N . PRO A 1 193 ? 16.115 8.607 -52.746 1.00 38.31 193 PRO A N 1
ATOM 1596 C CA . PRO A 1 193 ? 16.092 7.327 -53.466 1.00 38.31 193 PRO A CA 1
ATOM 1597 C C . PRO A 1 193 ? 17.305 7.071 -54.369 1.00 38.31 193 PRO A C 1
ATOM 1599 O O . PRO A 1 193 ? 17.912 8.047 -54.869 1.00 38.31 193 PRO A O 1
#

Sequence (193 aa):
GFKQGKLVNRTKHRKSVPNLYGEYYTWKDLNLGMDVVIYGVKYRLCSCDQYTREYLTSLGVDLNHEEPIPQDPYEAQRLANAQHVTSTTKRVVNYDRKLRHYLQYDGIKFSFRALLIPPERKSSSSKPSPSDVITYDINYYLVDNTMEVLERHRPNNGRVPYPKLLARMRMPKDYRALLKSSIGKNNFYIPYP

InterPro domains:
  IPR006602 DM10 domain [PF06565] (1-52)
  IPR006602 DM10 domain [PF06565] (100-176)
  IPR006602 DM10 domain [PS51336] (1-60)
  IPR006602 DM10 domain [PS51336] (106-193)
  IPR040193 EF-hand domain-containing protein EFHC1/EFHC2/EFHB [PTHR12086] (1-180)

Radius of gyration: 40.12 Å; chains: 1; bounding box: 79×39×105 Å

pLDDT: mean 78.33, std 16.46, range [31.23, 95.75]

Secondary structure (DSSP, 8-state):
-PPPS--S-SSPPBP--TT-TTPBP-GGG--TT-EEEETTEEEE-----HHHHHHHHHTTPPPPPPPPPPPPHHHHHHHHHHHHTTTS------HHHHHHHHHHHTT-EEEEEEEE-PPPPS-TT-PPPTTT-EEEEEEEETTTTEEEEEEEPPTT--S---S-SEEEEPPPSSHHHHHHH-SS---------

Foldseek 3Di:
DDDDDDPDDPDFFDAPDPPDPPDTDDLVQDAAQDWGAGPNDIDHRQDDDPVNVVVCVVVVHDHDDGHDDDDDPVNVVVVVVVVVVVPPDPCPVPVVVLVVLCVVFPVNKDKDKDWDDPDDDPDPDDDDDPLNIWIWIWIAGSNPRWIWIATDDDPPSPDDHDGGQGDTDHDDPDPVVVVVPPPDDDDHPDDDD